Protein AF-U9UYG0-F1 (afdb_monomer_lite)

Foldseek 3Di:
DQVVVVVVVVCVVPNWKDFPDFDWDWDKDFDQDDPDDDPDDDDDDQDPPRPVVVVVCVVSVPQWIATPVGDTDGPVRVNVVVVCRVPDPDDTDGHDGPPMDTPLVVDDPVVNVVVCLVVVLPDQQFKFFQAWEKAAPQPDDLVDQKDKDWDFDPPFWPFQQKDKFKFKWADDPNATDGDPCVFKDWDWDPGDRGGTMIMIGGPDNPPDDSRRMMITMIIMHRCVNGSGHDPARSVKTKGKDKDKDKDAPVDFKDKDFAPAFDDFFKWKDKDKDWPDDDPWDWAFQADERGMTMIGTHDPDPPDNDITIMIIIMMIIDDPDQWDAHPYYPDPSVGGIHGSVNGGDGHHPVRYDPPPPDPPPPPDDDPPDPDDDD

Organism: Rhizophagus irregularis (strain DAOM 181602 / DAOM 197198 / MUCL 43194) (NCBI:txid747089)

Radius of gyration: 32.53 Å; chains: 1; bounding box: 71×50×97 Å

Structure (mmCIF, N/CA/C/O backbone):
data_AF-U9UYG0-F1
#
_entry.id   AF-U9UYG0-F1
#
loop_
_atom_site.group_PDB
_atom_site.id
_atom_site.type_symbol
_atom_site.label_atom_id
_atom_site.label_alt_id
_atom_site.label_comp_id
_atom_site.label_asym_id
_atom_site.label_entity_id
_atom_site.label_seq_id
_atom_site.pdbx_PDB_ins_code
_atom_site.Cartn_x
_atom_site.Cartn_y
_atom_site.Cartn_z
_atom_site.occupancy
_atom_site.B_iso_or_equiv
_atom_site.auth_seq_id
_atom_site.auth_comp_id
_atom_site.auth_asym_id
_atom_site.auth_atom_id
_atom_site.pdbx_PDB_model_num
ATOM 1 N N . MET A 1 1 ? 10.017 -4.784 0.632 1.00 71.75 1 MET A N 1
ATOM 2 C CA . MET A 1 1 ? 10.836 -4.873 -0.608 1.00 71.75 1 MET A CA 1
ATOM 3 C C . MET A 1 1 ? 10.811 -3.521 -1.315 1.00 71.75 1 MET A C 1
ATOM 5 O O . MET A 1 1 ? 9.804 -2.843 -1.155 1.00 71.75 1 MET A O 1
ATOM 9 N N . LYS A 1 2 ? 11.821 -3.178 -2.141 1.00 80.75 2 LYS A N 1
ATOM 10 C CA . LYS A 1 2 ? 11.854 -1.942 -2.964 1.00 80.75 2 LYS A CA 1
ATOM 11 C C . LYS A 1 2 ? 11.708 -2.202 -4.491 1.00 80.75 2 LYS A C 1
ATOM 13 O O . LYS A 1 2 ? 12.635 -1.903 -5.241 1.00 80.75 2 LYS A O 1
ATOM 18 N N . PRO A 1 3 ? 10.582 -2.769 -4.988 1.00 83.88 3 PRO A N 1
ATOM 19 C CA . PRO A 1 3 ? 10.431 -3.202 -6.385 1.00 83.88 3 PRO A CA 1
ATOM 20 C C . PRO A 1 3 ? 10.691 -2.138 -7.445 1.00 83.88 3 PRO A C 1
ATOM 22 O O . PRO A 1 3 ? 11.187 -2.473 -8.512 1.00 83.88 3 PRO A O 1
ATOM 25 N N . PHE A 1 4 ? 10.343 -0.878 -7.178 1.00 84.50 4 PHE A N 1
ATOM 26 C CA . PHE A 1 4 ? 10.539 0.200 -8.146 1.00 84.50 4 PHE A CA 1
ATOM 27 C C . PHE A 1 4 ? 12.028 0.407 -8.461 1.00 84.50 4 PHE A C 1
ATOM 29 O O . PHE A 1 4 ? 12.416 0.438 -9.627 1.00 84.50 4 PHE A O 1
ATOM 36 N N . ASN A 1 5 ? 12.872 0.449 -7.426 1.00 85.38 5 ASN A N 1
ATOM 37 C CA . ASN A 1 5 ? 14.319 0.605 -7.580 1.00 85.38 5 ASN A CA 1
ATOM 38 C C . ASN A 1 5 ? 14.937 -0.606 -8.288 1.00 85.38 5 ASN A C 1
ATOM 40 O O . ASN A 1 5 ? 15.761 -0.443 -9.183 1.00 85.38 5 ASN A O 1
ATOM 44 N N . GLU A 1 6 ? 14.492 -1.816 -7.943 1.00 89.06 6 GLU A N 1
ATOM 45 C CA . GLU A 1 6 ? 14.931 -3.041 -8.622 1.00 89.06 6 GLU A CA 1
ATOM 46 C C . GLU A 1 6 ? 14.538 -3.045 -10.106 1.00 89.06 6 GLU A C 1
ATOM 48 O O . GLU A 1 6 ? 15.348 -3.376 -10.969 1.00 89.06 6 GLU A O 1
ATOM 53 N N . LEU A 1 7 ? 13.317 -2.612 -10.432 1.00 89.06 7 LEU A N 1
ATOM 54 C CA . LEU A 1 7 ? 12.858 -2.506 -11.815 1.00 89.06 7 LEU A CA 1
ATOM 55 C C . LEU A 1 7 ? 13.668 -1.463 -12.601 1.00 89.06 7 LEU A C 1
ATOM 57 O O . LEU A 1 7 ? 14.038 -1.705 -13.750 1.00 89.06 7 LEU A O 1
ATOM 61 N N . GLN A 1 8 ? 14.001 -0.332 -11.974 1.00 88.38 8 GLN A N 1
ATOM 62 C CA . GLN A 1 8 ? 14.875 0.673 -12.575 1.00 88.38 8 GLN A CA 1
ATOM 63 C C . GLN A 1 8 ? 16.281 0.117 -12.834 1.00 88.38 8 GLN A C 1
ATOM 65 O O . GLN A 1 8 ? 16.852 0.389 -13.890 1.00 88.38 8 GLN A O 1
ATOM 70 N N . ASN A 1 9 ? 16.827 -0.688 -11.918 1.00 92.31 9 ASN A N 1
ATOM 71 C CA . ASN A 1 9 ? 18.121 -1.344 -12.109 1.00 92.31 9 ASN A CA 1
ATOM 72 C C . ASN A 1 9 ? 18.097 -2.277 -13.325 1.00 92.31 9 ASN A C 1
ATOM 74 O O . ASN A 1 9 ? 19.002 -2.206 -14.153 1.00 92.31 9 ASN A O 1
ATOM 78 N N . VAL A 1 10 ? 17.028 -3.063 -13.494 1.00 91.19 10 VAL A N 1
ATOM 79 C CA . VAL A 1 10 ? 16.834 -3.908 -14.684 1.00 91.19 10 VAL A CA 1
ATOM 80 C C . VAL A 1 10 ? 16.810 -3.056 -15.958 1.00 91.19 10 VAL A C 1
ATOM 82 O O . VAL A 1 10 ? 17.519 -3.355 -16.916 1.00 91.19 10 VAL A O 1
ATOM 85 N N . PHE A 1 11 ? 16.058 -1.953 -15.985 1.00 89.19 11 PHE A N 1
ATOM 86 C CA . PHE A 1 11 ? 16.039 -1.077 -17.162 1.00 89.19 11 PHE A CA 1
ATOM 87 C C . PHE A 1 11 ? 17.385 -0.400 -17.443 1.00 89.19 11 PHE A C 1
ATOM 89 O O . PHE A 1 11 ? 17.716 -0.181 -18.608 1.00 89.19 11 PHE A O 1
ATOM 96 N N . ASN A 1 12 ? 18.164 -0.081 -16.411 1.00 91.81 12 ASN A N 1
ATOM 97 C CA . ASN A 1 12 ? 19.495 0.506 -16.562 1.00 91.81 12 ASN A CA 1
ATOM 98 C C . ASN A 1 12 ? 20.525 -0.511 -17.075 1.00 91.81 12 ASN A C 1
ATOM 100 O O . ASN A 1 12 ? 21.411 -0.141 -17.841 1.00 91.81 12 ASN A O 1
ATOM 104 N N . GLU A 1 13 ? 20.418 -1.773 -16.656 1.00 94.56 13 GLU A N 1
ATOM 105 C CA . GLU A 1 13 ? 21.330 -2.847 -17.057 1.00 94.56 13 GLU A CA 1
ATOM 106 C C . GLU A 1 13 ? 21.059 -3.321 -18.489 1.00 94.56 13 GLU A C 1
ATOM 108 O O . GLU A 1 13 ? 21.985 -3.442 -19.290 1.00 94.56 13 GLU A O 1
ATOM 113 N N . TYR A 1 14 ? 19.790 -3.563 -18.824 1.00 91.31 14 TYR A N 1
ATOM 114 C CA . TYR A 1 14 ? 19.409 -4.173 -20.101 1.00 91.31 14 TYR A CA 1
ATOM 115 C C . TYR A 1 14 ? 19.001 -3.149 -21.167 1.00 91.31 14 TYR A C 1
ATOM 117 O O . TYR A 1 14 ? 19.041 -3.455 -22.357 1.00 91.31 14 TYR A O 1
ATOM 125 N N . GLY A 1 15 ? 18.642 -1.930 -20.765 1.00 89.38 15 GLY A N 1
ATOM 126 C CA . GLY A 1 15 ? 18.057 -0.921 -21.642 1.00 89.38 15 GLY A CA 1
ATOM 127 C C . GLY A 1 15 ? 16.529 -1.004 -21.701 1.00 89.38 15 GLY A C 1
ATOM 128 O O . GLY A 1 15 ? 15.904 -2.007 -21.358 1.00 89.38 15 GLY A O 1
ATOM 129 N N . GLN A 1 16 ? 15.906 0.092 -22.133 1.00 89.50 16 GLN A N 1
ATOM 130 C CA . GLN A 1 16 ? 14.443 0.218 -22.183 1.00 89.50 16 GLN A CA 1
ATOM 131 C C . GLN A 1 16 ? 13.845 -0.205 -23.527 1.00 89.50 16 GLN A C 1
ATOM 133 O O . GLN A 1 16 ? 12.677 -0.588 -23.581 1.00 89.50 16 GLN A O 1
ATOM 138 N N . LEU A 1 17 ? 14.626 -0.115 -24.605 1.00 92.44 17 LEU A N 1
ATOM 139 C CA . LEU A 1 17 ? 14.171 -0.274 -25.982 1.00 92.44 17 LEU A CA 1
ATOM 140 C C . LEU A 1 17 ? 15.084 -1.238 -26.733 1.00 92.44 17 LEU A C 1
ATOM 142 O O . LEU A 1 17 ? 16.307 -1.137 -26.644 1.00 92.44 17 LEU A O 1
ATOM 146 N N . PHE A 1 18 ? 14.477 -2.123 -27.516 1.00 92.38 18 PHE A N 1
ATOM 147 C CA . PHE A 1 18 ? 15.161 -3.159 -28.274 1.00 92.38 18 PHE A CA 1
ATOM 148 C C . PHE A 1 18 ? 14.732 -3.115 -29.738 1.00 92.38 18 PHE A C 1
ATOM 150 O O . PHE A 1 18 ? 13.535 -3.161 -30.028 1.00 92.38 18 PHE A O 1
ATOM 157 N N . PRO A 1 19 ? 15.681 -3.050 -30.682 1.00 93.94 19 PRO A N 1
ATOM 158 C CA . PRO A 1 19 ? 15.369 -3.200 -32.093 1.00 93.94 19 PRO A CA 1
ATOM 159 C C . PRO A 1 19 ? 15.087 -4.671 -32.413 1.00 93.94 19 PRO A C 1
ATOM 161 O O . PRO A 1 19 ? 15.936 -5.530 -32.175 1.00 93.94 19 PRO A O 1
ATOM 164 N N . LEU A 1 20 ? 13.930 -4.973 -33.007 1.00 93.00 20 LEU A N 1
ATOM 165 C CA . LEU A 1 20 ? 13.682 -6.306 -33.571 1.00 93.00 20 LEU A CA 1
ATOM 166 C C . LEU A 1 20 ? 14.381 -6.498 -34.916 1.00 93.00 20 LEU A C 1
ATOM 168 O O . LEU A 1 20 ? 14.669 -7.628 -35.320 1.00 93.00 20 LEU A O 1
ATOM 172 N N . LYS A 1 21 ? 14.662 -5.395 -35.618 1.00 94.00 21 LYS A N 1
ATOM 173 C CA . LYS A 1 21 ? 15.351 -5.399 -36.903 1.00 94.00 21 LYS A CA 1
ATOM 174 C C . LYS A 1 21 ? 16.484 -4.389 -36.901 1.00 94.00 21 LYS A C 1
ATOM 176 O O . LYS A 1 21 ? 16.331 -3.234 -36.517 1.00 94.00 21 LYS A O 1
ATOM 181 N N . ILE A 1 22 ? 17.628 -4.836 -37.402 1.00 93.06 22 ILE A N 1
ATOM 182 C CA . ILE A 1 22 ? 18.783 -3.984 -37.661 1.00 93.06 22 ILE A CA 1
ATOM 183 C C . ILE A 1 22 ? 19.096 -4.024 -39.151 1.00 93.06 22 ILE A C 1
ATOM 185 O O . ILE A 1 22 ? 19.039 -5.083 -39.781 1.00 93.06 22 ILE A O 1
ATOM 189 N N . LYS A 1 23 ? 19.423 -2.868 -39.729 1.00 89.69 23 LYS A N 1
ATOM 190 C CA . LYS A 1 23 ? 19.991 -2.800 -41.078 1.00 89.69 23 LYS A CA 1
ATOM 191 C C . LYS A 1 23 ? 21.483 -2.570 -40.944 1.00 89.69 23 LYS A C 1
ATOM 193 O O . LYS A 1 23 ? 21.916 -1.647 -40.254 1.00 89.69 23 LYS A O 1
ATOM 198 N N . LEU A 1 24 ? 22.241 -3.436 -41.603 1.00 88.19 24 LEU A N 1
ATOM 199 C CA . LEU A 1 24 ? 23.691 -3.385 -41.636 1.00 88.19 24 LEU A CA 1
ATOM 200 C C . LEU A 1 24 ? 24.164 -2.699 -42.915 1.00 88.19 24 LEU A C 1
ATOM 202 O O . LEU A 1 24 ? 23.603 -2.910 -43.992 1.00 88.19 24 LEU A O 1
ATOM 206 N N . GLY A 1 25 ? 25.190 -1.870 -42.794 1.00 84.81 25 GLY A N 1
ATOM 207 C CA . GLY A 1 25 ? 25.763 -1.142 -43.914 1.00 84.81 25 GLY A CA 1
ATOM 208 C C . GLY A 1 25 ? 26.869 -0.200 -43.468 1.00 84.81 25 GLY A C 1
ATOM 209 O O . GLY A 1 25 ? 27.440 -0.352 -42.394 1.00 84.81 25 GLY A O 1
ATOM 210 N N . LYS A 1 26 ? 27.148 0.801 -44.299 1.00 82.38 26 LYS A N 1
ATOM 211 C CA . LYS A 1 26 ? 28.006 1.931 -43.941 1.00 82.38 26 LYS A CA 1
ATOM 212 C C . LYS A 1 26 ? 27.159 3.195 -43.907 1.00 82.38 26 LYS A C 1
ATOM 214 O O . LYS A 1 26 ? 26.454 3.493 -44.874 1.00 82.38 26 LYS A O 1
ATOM 219 N N . SER A 1 27 ? 27.201 3.907 -42.785 1.00 83.00 27 SER A N 1
ATOM 220 C CA . SER A 1 27 ? 26.468 5.156 -42.587 1.00 83.00 27 SER A CA 1
ATOM 221 C C . SER A 1 27 ? 27.432 6.331 -42.605 1.00 83.00 27 SER A C 1
ATOM 223 O O . SER A 1 27 ? 28.414 6.361 -41.869 1.00 83.00 27 SER A O 1
ATOM 225 N N . PHE A 1 28 ? 27.077 7.350 -43.377 1.00 84.12 28 PHE A N 1
ATOM 226 C CA . PHE A 1 28 ? 27.774 8.627 -43.407 1.00 84.12 28 PHE A CA 1
ATOM 227 C C . PHE A 1 28 ? 26.762 9.719 -43.082 1.00 84.12 28 PHE A C 1
ATOM 229 O O . PHE A 1 28 ? 25.735 9.840 -43.752 1.00 84.12 28 PHE A O 1
ATOM 236 N N . LYS A 1 29 ? 27.025 10.492 -42.031 1.00 85.00 29 LYS A N 1
ATOM 237 C CA . LYS A 1 29 ? 26.131 11.543 -41.537 1.00 85.00 29 LYS A CA 1
ATOM 238 C C . LYS A 1 29 ? 26.767 12.904 -41.768 1.00 85.00 29 LYS A C 1
ATOM 240 O O . LYS A 1 29 ? 27.974 13.050 -41.643 1.00 85.00 29 LYS A O 1
ATOM 245 N N . SER A 1 30 ? 25.971 13.915 -42.074 1.00 80.81 30 SER A N 1
ATOM 246 C CA . SER A 1 30 ? 26.432 15.303 -42.057 1.00 80.81 30 SER A CA 1
ATOM 247 C C . SER A 1 30 ? 25.429 16.146 -41.290 1.00 80.81 30 SER A C 1
ATOM 249 O O . SER A 1 30 ? 24.223 15.909 -41.380 1.00 80.81 30 SER A O 1
ATOM 251 N N . GLN A 1 31 ? 25.925 17.092 -40.498 1.00 74.75 31 GLN A N 1
ATOM 252 C CA . GLN A 1 31 ? 25.077 18.030 -39.776 1.00 74.75 31 GLN A CA 1
ATOM 253 C C . GLN A 1 31 ? 24.832 19.246 -40.661 1.00 74.75 31 GLN A C 1
ATOM 255 O O . GLN A 1 31 ? 25.752 20.000 -40.970 1.00 74.75 31 GLN A O 1
ATOM 260 N N . ILE A 1 32 ? 23.577 19.443 -41.052 1.00 71.81 32 ILE A N 1
ATOM 261 C CA . ILE A 1 32 ? 23.147 20.623 -41.796 1.00 71.81 32 ILE A CA 1
ATOM 262 C C . ILE A 1 32 ? 22.436 21.541 -40.804 1.00 71.81 32 ILE A C 1
ATOM 264 O O . ILE A 1 32 ? 21.386 21.191 -40.268 1.00 71.81 32 ILE A O 1
ATOM 268 N N . ALA A 1 33 ? 23.004 22.719 -40.552 1.00 63.69 33 ALA A N 1
ATOM 269 C CA . ALA A 1 33 ? 22.319 23.766 -39.808 1.00 63.69 33 ALA A CA 1
ATOM 270 C C . ALA A 1 33 ? 21.411 24.530 -40.779 1.00 63.69 33 ALA A C 1
ATOM 272 O O . ALA A 1 33 ? 21.886 25.324 -41.589 1.00 63.69 33 ALA A O 1
ATOM 273 N N . THR A 1 34 ? 20.108 24.268 -40.716 1.00 61.59 34 THR A N 1
ATOM 274 C CA . THR A 1 34 ? 19.097 24.991 -41.494 1.00 61.59 34 THR A CA 1
ATOM 275 C C . THR A 1 34 ? 18.238 25.852 -40.573 1.00 61.59 34 THR A C 1
ATOM 277 O O . THR A 1 34 ? 17.831 25.413 -39.501 1.00 61.59 34 THR A O 1
ATOM 280 N N . THR A 1 35 ? 17.965 27.088 -40.992 1.00 57.59 35 THR A N 1
ATOM 281 C CA . THR A 1 35 ? 17.016 28.004 -40.337 1.00 57.59 35 THR A CA 1
ATOM 282 C C . THR A 1 35 ? 15.604 27.903 -40.918 1.00 57.59 35 THR A C 1
ATOM 284 O O . THR A 1 35 ? 14.682 28.527 -40.397 1.00 57.59 35 THR A O 1
ATOM 287 N N . THR A 1 36 ? 15.417 27.125 -41.986 1.00 58.81 36 THR A N 1
ATOM 288 C CA . THR A 1 36 ? 14.125 26.889 -42.632 1.00 58.81 36 THR A CA 1
ATOM 289 C C . THR A 1 36 ? 13.638 25.479 -42.319 1.00 58.81 36 THR A C 1
ATOM 291 O O . THR A 1 36 ? 14.355 24.507 -42.570 1.00 58.81 36 THR A O 1
ATOM 294 N N . LEU A 1 37 ? 12.423 25.378 -41.767 1.00 51.50 37 LEU A N 1
ATOM 295 C CA . LEU A 1 37 ? 11.677 24.124 -41.660 1.00 51.50 37 LEU A CA 1
ATOM 296 C C . LEU A 1 37 ? 11.460 23.598 -43.085 1.00 51.50 37 LEU A C 1
ATOM 298 O O . LEU A 1 37 ? 10.807 24.253 -43.893 1.00 51.50 37 LEU A O 1
ATOM 302 N N . PHE A 1 38 ? 12.085 22.472 -43.420 1.00 57.50 38 PHE A N 1
ATOM 303 C CA . PHE A 1 38 ? 11.776 21.757 -44.653 1.00 57.50 38 PHE A CA 1
ATOM 304 C C . PHE A 1 38 ? 10.537 20.909 -44.386 1.00 57.50 38 PHE A C 1
ATOM 306 O O . PHE A 1 38 ? 10.578 20.055 -43.502 1.00 57.50 38 PHE A O 1
ATOM 313 N N . ASP A 1 39 ? 9.461 21.154 -45.131 1.00 48.09 39 ASP A N 1
ATOM 314 C CA . ASP A 1 39 ? 8.185 20.464 -44.914 1.00 48.09 39 ASP A CA 1
ATOM 315 C C . ASP A 1 39 ? 8.198 18.992 -45.359 1.00 48.09 39 ASP A C 1
ATOM 317 O O . ASP A 1 39 ? 7.340 18.249 -44.914 1.00 48.09 39 ASP A O 1
ATOM 321 N N . ASP A 1 40 ? 9.190 18.523 -46.130 1.00 52.28 40 ASP A N 1
ATOM 322 C CA . ASP A 1 40 ? 9.336 17.099 -46.462 1.00 52.28 40 ASP A CA 1
ATOM 323 C C . ASP A 1 40 ? 10.799 16.734 -46.780 1.00 52.28 40 ASP A C 1
ATOM 325 O O . ASP A 1 40 ? 11.391 17.218 -47.749 1.00 52.28 40 ASP A O 1
ATOM 329 N N . PHE A 1 41 ? 11.400 15.838 -45.990 1.00 58.19 41 PHE A N 1
ATOM 330 C CA . PHE A 1 41 ? 12.647 15.167 -46.372 1.00 58.19 41 PHE A CA 1
ATOM 331 C C . PHE A 1 41 ? 12.316 13.924 -47.204 1.00 58.19 41 PHE A C 1
ATOM 333 O O . PHE A 1 41 ? 12.024 12.857 -46.665 1.00 58.19 41 PHE A O 1
ATOM 340 N N . GLU A 1 42 ? 12.399 14.025 -48.531 1.00 59.34 42 GLU A N 1
ATOM 341 C CA . GLU A 1 42 ? 12.316 12.838 -49.384 1.00 59.34 42 GLU A CA 1
ATOM 342 C C . GLU A 1 42 ? 13.595 11.989 -49.281 1.00 59.34 42 GLU A C 1
ATOM 344 O O . GLU A 1 42 ? 14.722 12.474 -49.421 1.00 59.34 42 GLU A O 1
ATOM 349 N N . LYS A 1 43 ? 13.433 10.673 -49.092 1.00 63.78 43 LYS A N 1
ATOM 350 C CA . LYS A 1 43 ? 14.542 9.710 -49.146 1.00 63.78 43 LYS A CA 1
ATOM 351 C C . LYS A 1 43 ? 15.057 9.592 -50.585 1.00 63.78 43 LYS A C 1
ATOM 353 O O . LYS A 1 43 ? 14.526 8.824 -51.389 1.00 63.78 43 LYS A O 1
ATOM 358 N N . ILE A 1 44 ? 16.130 10.312 -50.906 1.00 65.38 44 ILE A N 1
ATOM 359 C CA . ILE A 1 44 ? 16.750 10.278 -52.236 1.00 65.38 44 ILE A CA 1
ATOM 360 C C . ILE A 1 44 ? 17.535 8.971 -52.415 1.00 65.38 44 ILE A C 1
ATOM 362 O O . ILE A 1 44 ? 18.552 8.730 -51.765 1.00 65.38 44 ILE A O 1
ATOM 366 N N . LYS A 1 45 ? 17.094 8.117 -53.345 1.00 65.25 45 LYS A N 1
ATOM 367 C CA . LYS A 1 45 ? 17.848 6.923 -53.756 1.00 65.25 45 LYS A CA 1
ATOM 368 C C . LYS A 1 45 ? 18.914 7.306 -54.783 1.00 65.25 45 LYS A C 1
ATOM 370 O O . LYS A 1 45 ? 18.612 7.466 -55.964 1.00 65.25 45 LYS A O 1
ATOM 375 N N . LEU A 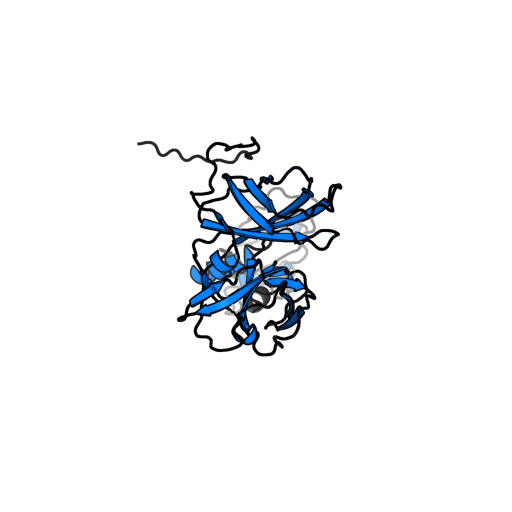1 46 ? 20.168 7.408 -54.350 1.00 65.06 46 LEU A N 1
ATOM 376 C CA . LEU A 1 46 ? 21.304 7.596 -55.256 1.00 65.06 46 LEU A CA 1
ATOM 377 C C . LEU A 1 46 ? 21.598 6.274 -55.986 1.00 65.06 46 LEU A C 1
ATOM 379 O O . LEU A 1 46 ? 21.854 5.251 -55.355 1.00 65.06 46 LEU A O 1
ATOM 383 N N . LYS A 1 47 ? 21.557 6.279 -57.323 1.00 60.72 47 LYS A N 1
ATOM 384 C CA . LYS A 1 47 ? 22.048 5.163 -58.149 1.00 60.72 47 LYS A CA 1
ATOM 385 C C . LYS A 1 47 ? 23.474 5.466 -58.600 1.00 60.72 47 LYS A C 1
ATOM 387 O O . LYS A 1 47 ? 23.767 6.592 -58.988 1.00 60.72 47 LYS A O 1
ATOM 392 N N . LEU A 1 48 ? 24.350 4.461 -58.585 1.00 57.78 48 LEU A N 1
ATOM 393 C CA . LEU A 1 48 ? 25.671 4.575 -59.205 1.00 57.78 48 LEU A CA 1
ATOM 394 C C . LEU A 1 48 ? 25.514 4.783 -60.727 1.00 57.78 48 LEU A C 1
ATOM 396 O O . LEU A 1 48 ? 24.710 4.077 -61.342 1.00 57.78 48 LEU A O 1
ATOM 400 N N . PRO A 1 49 ? 26.277 5.703 -61.350 1.00 59.41 49 PRO A N 1
ATOM 401 C CA . PRO A 1 49 ? 27.324 6.553 -60.767 1.00 59.41 49 PRO A CA 1
ATOM 402 C C . PRO A 1 49 ? 26.782 7.782 -60.008 1.00 59.41 49 PRO A C 1
ATOM 404 O O . PRO A 1 49 ? 25.863 8.456 -60.463 1.00 59.41 49 PRO A O 1
ATOM 407 N N . ILE A 1 50 ? 27.429 8.119 -58.885 1.00 62.97 50 ILE A N 1
ATOM 408 C CA . ILE A 1 50 ? 26.994 9.104 -57.871 1.00 62.97 50 ILE A CA 1
ATOM 409 C C . ILE A 1 50 ? 27.224 10.576 -58.312 1.00 62.97 50 ILE A C 1
ATOM 411 O O . ILE A 1 50 ? 27.598 11.432 -57.523 1.00 62.97 50 ILE A O 1
ATOM 415 N N . LYS A 1 51 ? 26.979 10.922 -59.585 1.00 64.56 51 LYS A N 1
ATOM 416 C CA . LYS A 1 51 ? 27.056 12.327 -60.058 1.00 64.56 51 LYS A CA 1
ATOM 417 C C . LYS A 1 51 ? 26.058 13.249 -59.352 1.00 64.56 51 LYS A C 1
ATOM 419 O O . LYS A 1 51 ? 26.224 14.460 -59.333 1.00 64.56 51 LYS A O 1
ATOM 424 N N . SER A 1 52 ? 25.000 12.670 -58.797 1.00 65.25 52 SER A N 1
ATOM 425 C CA . SER A 1 52 ? 23.985 13.387 -58.042 1.00 65.25 52 SER A CA 1
ATOM 426 C C . SER A 1 52 ? 24.485 13.885 -56.683 1.00 65.25 52 SER A C 1
ATOM 428 O O . SER A 1 52 ? 23.950 14.879 -56.207 1.00 65.25 52 SER A O 1
ATOM 430 N N . LEU A 1 53 ? 25.498 13.261 -56.066 1.00 71.19 53 LEU A N 1
ATOM 431 C CA . LEU A 1 53 ? 25.967 13.684 -54.741 1.00 71.19 53 LEU A CA 1
ATOM 432 C C . LEU A 1 53 ? 26.619 15.065 -54.774 1.00 71.19 53 LEU A C 1
ATOM 434 O O . LEU A 1 53 ? 26.226 15.887 -53.963 1.00 71.19 53 LEU A O 1
ATOM 438 N N . GLU A 1 54 ? 27.481 15.362 -55.751 1.00 74.38 54 GLU A N 1
ATOM 439 C CA . GLU A 1 54 ? 28.113 16.690 -55.896 1.00 74.38 54 GLU A CA 1
ATOM 440 C C . GLU A 1 54 ? 27.070 17.818 -55.953 1.00 74.38 54 GLU A C 1
ATOM 442 O O . GLU A 1 54 ? 27.223 18.879 -55.343 1.00 74.38 54 GLU A O 1
ATOM 447 N N . TYR A 1 55 ? 25.961 17.571 -56.657 1.00 75.12 55 TYR A N 1
ATOM 448 C CA . TYR A 1 55 ? 24.849 18.512 -56.752 1.00 75.12 55 TYR A CA 1
ATOM 449 C C . TYR A 1 55 ? 24.156 18.728 -55.398 1.00 75.12 55 TYR A C 1
ATOM 451 O O . TYR A 1 55 ? 23.929 19.872 -54.999 1.00 75.12 55 TYR A O 1
ATOM 459 N N . TYR A 1 56 ? 23.850 17.650 -54.667 1.00 73.69 56 TYR A N 1
ATOM 460 C CA . TYR A 1 56 ? 23.212 17.745 -53.351 1.00 73.69 56 TYR A CA 1
ATOM 461 C C . TYR A 1 56 ? 24.151 18.311 -52.285 1.00 73.69 56 TYR A C 1
ATOM 463 O O . TYR A 1 56 ? 23.717 19.161 -51.513 1.00 73.69 56 TYR A O 1
ATOM 471 N N . SER A 1 57 ? 25.426 17.919 -52.280 1.00 75.88 57 SER A N 1
ATOM 472 C CA . SER A 1 57 ? 26.451 18.447 -51.377 1.00 75.88 57 SER A CA 1
ATOM 473 C C . SER A 1 57 ? 26.564 19.963 -51.521 1.00 75.88 57 SER A C 1
ATOM 475 O O . SER A 1 57 ? 26.531 20.684 -50.528 1.00 75.88 57 SER A O 1
ATOM 477 N N . LYS A 1 58 ? 26.589 20.472 -52.761 1.00 78.81 58 LYS A N 1
ATOM 478 C CA . LYS A 1 58 ? 26.634 21.914 -53.028 1.00 78.81 58 LYS A CA 1
ATOM 479 C C . LYS A 1 58 ? 25.347 22.637 -52.623 1.00 78.81 58 LYS A C 1
ATOM 481 O O . LYS A 1 58 ? 25.423 23.710 -52.031 1.00 78.81 58 LYS A O 1
ATOM 486 N N . ASN A 1 59 ? 24.178 22.071 -52.932 1.00 75.56 59 ASN A N 1
ATOM 487 C CA . ASN A 1 59 ? 22.888 22.695 -52.617 1.00 75.56 59 ASN A CA 1
ATOM 488 C C . ASN A 1 59 ? 22.588 22.726 -51.114 1.00 75.56 59 ASN A C 1
ATOM 490 O O . ASN A 1 59 ? 22.022 23.698 -50.625 1.00 75.56 59 ASN A O 1
ATOM 494 N N . LEU A 1 60 ? 22.963 21.670 -50.393 1.00 74.12 60 LEU A N 1
ATOM 495 C CA . LEU A 1 60 ? 22.773 21.544 -48.947 1.00 74.12 60 LEU A CA 1
ATOM 496 C C . LEU A 1 60 ? 23.960 22.102 -48.147 1.00 74.12 60 LEU A C 1
ATOM 498 O O . LEU A 1 60 ? 23.959 22.022 -46.921 1.00 74.12 60 LEU A O 1
ATOM 502 N N . ASN A 1 61 ? 24.959 22.671 -48.834 1.00 78.25 61 ASN A N 1
ATOM 503 C CA . ASN A 1 61 ? 26.189 23.209 -48.255 1.00 78.25 61 ASN A CA 1
ATOM 504 C C . ASN A 1 61 ? 26.911 22.207 -47.326 1.00 78.25 61 ASN A C 1
ATOM 506 O O . ASN A 1 61 ? 27.400 22.562 -46.253 1.00 78.25 61 ASN A O 1
ATOM 510 N N . ILE A 1 62 ? 26.957 20.938 -47.739 1.00 80.19 62 ILE A N 1
ATOM 511 C CA . ILE A 1 62 ? 27.643 19.860 -47.027 1.00 80.19 62 ILE A CA 1
ATOM 512 C C . ILE A 1 62 ? 29.132 19.932 -47.363 1.00 80.19 62 ILE A C 1
ATOM 514 O O . ILE A 1 62 ? 29.529 19.729 -48.508 1.00 80.19 62 ILE A O 1
ATOM 518 N N . SER A 1 63 ? 29.959 20.208 -46.358 1.00 82.06 63 SER A N 1
ATOM 519 C CA . SER A 1 63 ? 31.418 20.308 -46.504 1.00 82.06 63 SER A CA 1
ATOM 520 C C . SER A 1 63 ? 32.172 19.067 -46.020 1.00 82.06 63 SER A C 1
ATOM 522 O O . SER A 1 63 ? 33.336 18.881 -46.373 1.00 82.06 63 SER A O 1
ATOM 524 N N . TYR A 1 64 ? 31.522 18.215 -45.227 1.00 85.88 64 TYR A N 1
ATOM 525 C CA . TYR A 1 64 ? 32.096 16.981 -44.704 1.00 85.88 64 TYR A CA 1
ATOM 526 C C . TYR A 1 64 ? 31.012 15.961 -44.356 1.00 85.88 64 TYR A C 1
ATOM 528 O O . TYR A 1 64 ? 29.847 16.304 -44.130 1.00 85.88 64 TYR A O 1
ATOM 536 N N . PHE A 1 65 ? 31.434 14.707 -44.253 1.00 86.75 65 PHE A N 1
ATOM 537 C CA . PHE A 1 65 ? 30.657 13.613 -43.694 1.00 86.75 65 PHE A CA 1
ATOM 538 C C . PHE A 1 65 ? 31.384 13.031 -42.485 1.00 86.75 65 PHE A C 1
ATOM 540 O O . PHE A 1 65 ? 32.604 13.124 -42.367 1.00 86.75 65 PHE A O 1
ATOM 547 N N . VAL A 1 66 ? 30.615 12.434 -41.589 1.00 88.25 66 VAL A N 1
ATOM 548 C CA . VAL A 1 66 ? 31.061 11.789 -40.361 1.00 88.25 66 VAL A CA 1
ATOM 549 C C . VAL A 1 66 ? 30.653 10.328 -40.439 1.00 88.25 66 VAL A C 1
ATOM 551 O O . VAL A 1 66 ? 29.486 10.011 -40.695 1.00 88.25 66 VAL A O 1
ATOM 554 N N . THR A 1 67 ? 31.618 9.442 -40.264 1.00 85.56 67 THR A N 1
ATOM 555 C CA . THR A 1 67 ? 31.408 7.996 -40.142 1.00 85.56 67 THR A CA 1
ATOM 556 C C . THR A 1 67 ? 30.860 7.639 -38.756 1.00 85.56 67 THR A C 1
ATOM 558 O O . THR A 1 67 ? 30.768 8.486 -37.866 1.00 85.56 67 THR A O 1
ATOM 561 N N . GLN A 1 68 ? 30.463 6.385 -38.538 1.00 81.38 68 GLN A N 1
ATOM 562 C CA . GLN A 1 68 ? 29.874 5.963 -37.261 1.00 81.38 68 GLN A CA 1
ATOM 563 C C . GLN A 1 68 ? 30.864 5.994 -36.085 1.00 81.38 68 GLN A C 1
ATOM 565 O O . GLN A 1 68 ? 30.457 6.256 -34.956 1.00 81.38 68 GLN A O 1
ATOM 570 N N . ASP A 1 69 ? 32.153 5.798 -36.356 1.00 83.00 69 ASP A N 1
ATOM 571 C CA . ASP A 1 69 ? 33.271 5.931 -35.413 1.00 83.00 69 ASP A CA 1
ATOM 572 C C . ASP A 1 69 ? 33.728 7.391 -35.204 1.00 83.00 69 ASP A C 1
ATOM 574 O O . ASP A 1 69 ? 34.649 7.652 -34.432 1.00 83.00 69 ASP A O 1
ATOM 578 N N . GLY A 1 70 ? 33.068 8.361 -35.849 1.00 84.31 70 GLY A N 1
ATOM 579 C CA . GLY A 1 70 ? 33.311 9.791 -35.647 1.00 84.31 70 GLY A CA 1
ATOM 580 C C . GLY A 1 70 ? 34.416 10.393 -36.518 1.00 84.31 70 GLY A C 1
ATOM 581 O O . GLY A 1 70 ? 34.744 11.569 -36.349 1.00 84.31 70 GLY A O 1
ATOM 582 N N . ASN A 1 71 ? 34.977 9.636 -37.465 1.00 85.88 71 ASN A N 1
ATOM 583 C CA . ASN A 1 71 ? 35.971 10.157 -38.397 1.00 85.88 71 ASN A CA 1
ATOM 584 C C . ASN A 1 71 ? 35.339 11.108 -39.422 1.00 85.88 71 ASN A C 1
ATOM 586 O O . ASN A 1 71 ? 34.259 10.870 -39.963 1.00 85.88 71 ASN A O 1
ATOM 590 N N . ILE A 1 72 ? 36.047 12.202 -39.706 1.00 87.69 72 ILE A N 1
ATOM 591 C CA . ILE A 1 72 ? 35.617 13.215 -40.671 1.00 87.69 72 ILE A CA 1
ATOM 592 C C . ILE A 1 72 ? 36.207 12.878 -42.038 1.00 87.69 72 ILE A C 1
ATOM 594 O O . ILE A 1 72 ? 37.424 12.759 -42.184 1.00 87.69 72 ILE A O 1
ATOM 598 N N . ILE A 1 73 ? 35.348 12.783 -43.051 1.00 86.31 73 ILE A N 1
ATOM 599 C CA . ILE A 1 73 ? 35.737 12.543 -44.440 1.00 86.31 73 ILE A CA 1
ATOM 600 C C . ILE A 1 73 ? 35.180 13.627 -45.364 1.00 86.31 73 ILE A C 1
ATOM 602 O O . ILE A 1 73 ? 34.089 14.162 -45.161 1.00 86.31 73 ILE A O 1
ATOM 606 N N . GLN A 1 74 ? 35.946 13.942 -46.403 1.00 83.94 74 GLN A N 1
ATOM 607 C CA . GLN A 1 74 ? 35.514 14.813 -47.493 1.00 83.94 74 GLN A CA 1
ATOM 608 C C . GLN A 1 74 ? 34.813 13.992 -48.588 1.00 83.94 74 GLN A C 1
ATOM 610 O O . GLN A 1 74 ? 34.805 12.758 -48.564 1.00 83.94 74 GLN A O 1
ATOM 615 N N . GLU A 1 75 ? 34.180 14.680 -49.538 1.00 77.81 75 GLU A N 1
ATOM 616 C CA . GLU A 1 75 ? 33.371 14.067 -50.598 1.00 77.81 75 GLU A CA 1
ATOM 617 C C . GLU A 1 75 ? 34.146 13.042 -51.449 1.00 77.81 75 GLU A C 1
ATOM 619 O O . GLU A 1 75 ? 33.639 11.958 -51.747 1.00 77.81 75 GLU A O 1
ATOM 624 N N . ASP A 1 76 ? 35.401 13.335 -51.786 1.00 78.69 76 ASP A N 1
ATOM 625 C CA . ASP A 1 76 ? 36.299 12.438 -52.517 1.00 78.69 76 ASP A CA 1
ATOM 626 C C . ASP A 1 76 ? 36.620 11.157 -51.723 1.00 78.69 76 ASP A C 1
ATOM 628 O O . ASP A 1 76 ? 36.634 10.052 -52.282 1.00 78.69 76 ASP A O 1
ATOM 632 N N . GLY A 1 77 ? 36.799 11.295 -50.407 1.00 79.81 77 GLY A N 1
ATOM 633 C CA . GLY A 1 77 ? 36.963 10.190 -49.466 1.00 79.81 77 GLY A CA 1
ATOM 634 C C . GLY A 1 77 ? 35.739 9.273 -49.421 1.00 79.81 77 GLY A C 1
ATOM 635 O O . GLY A 1 77 ? 35.885 8.050 -49.481 1.00 79.81 77 GLY A O 1
ATOM 636 N N . LEU A 1 78 ? 34.531 9.844 -49.415 1.00 81.25 78 LEU A N 1
ATOM 637 C CA . LEU A 1 78 ? 33.278 9.086 -49.430 1.00 81.25 78 LEU A CA 1
ATOM 638 C C . LEU A 1 78 ? 33.085 8.313 -50.745 1.00 81.25 78 LEU A C 1
ATOM 640 O O . LEU A 1 78 ? 32.730 7.134 -50.724 1.00 81.25 78 LEU A O 1
ATOM 644 N N . VAL A 1 79 ? 33.386 8.923 -51.898 1.00 79.25 79 VAL A N 1
ATOM 645 C CA . VAL A 1 79 ? 33.330 8.233 -53.204 1.00 79.25 79 VAL A CA 1
ATOM 646 C C . VAL A 1 79 ? 34.308 7.056 -53.258 1.00 79.25 79 VAL A C 1
ATOM 648 O O . VAL A 1 79 ? 33.980 6.010 -53.828 1.00 79.25 79 VAL A O 1
ATOM 651 N N . LYS A 1 80 ? 35.503 7.209 -52.675 1.00 79.44 80 LYS A N 1
ATOM 652 C CA . LYS A 1 80 ? 36.496 6.133 -52.577 1.00 79.44 80 LYS A CA 1
ATOM 653 C C . LYS A 1 80 ? 35.997 4.996 -51.683 1.00 79.44 80 LYS A C 1
ATOM 655 O O . LYS A 1 80 ? 36.068 3.843 -52.096 1.00 79.44 80 LYS A O 1
ATOM 660 N N . MET A 1 81 ? 35.435 5.317 -50.518 1.00 78.31 81 MET A N 1
ATOM 661 C CA . MET A 1 81 ? 34.880 4.321 -49.598 1.00 78.31 81 MET A CA 1
ATOM 662 C C . MET A 1 81 ? 33.724 3.541 -50.228 1.00 78.31 81 MET A C 1
ATOM 664 O O . MET A 1 81 ? 33.763 2.318 -50.214 1.00 78.31 81 MET A O 1
ATOM 668 N N . ILE A 1 82 ? 32.758 4.203 -50.880 1.00 77.75 82 ILE A N 1
ATOM 669 C CA . ILE A 1 82 ? 31.615 3.514 -51.510 1.00 77.75 82 ILE A CA 1
ATOM 670 C C . ILE A 1 82 ? 32.059 2.511 -52.582 1.00 77.75 82 ILE A C 1
ATOM 672 O O . ILE A 1 82 ? 31.471 1.437 -52.708 1.00 77.75 82 ILE A O 1
ATOM 676 N N . LYS A 1 83 ? 33.098 2.836 -53.359 1.00 75.75 83 LYS A N 1
ATOM 677 C CA . LYS A 1 83 ? 33.638 1.920 -54.377 1.00 75.75 83 LYS A CA 1
ATOM 678 C C . LYS A 1 83 ? 34.304 0.685 -53.768 1.00 75.75 83 LYS A C 1
ATOM 680 O O . LYS A 1 83 ? 34.287 -0.363 -54.406 1.00 75.75 83 LYS A O 1
ATOM 685 N N . ASN A 1 84 ? 34.844 0.814 -52.560 1.00 72.12 84 ASN A N 1
ATOM 686 C CA . ASN A 1 84 ? 35.587 -0.239 -51.876 1.00 72.12 84 ASN A CA 1
ATOM 687 C C . ASN A 1 84 ? 34.708 -1.124 -50.969 1.00 72.12 84 ASN A C 1
ATOM 689 O O . ASN A 1 84 ? 35.180 -2.168 -50.530 1.00 72.12 84 ASN A O 1
ATOM 693 N N . ILE A 1 85 ? 33.428 -0.771 -50.748 1.00 69.50 85 ILE A N 1
ATOM 694 C CA . ILE A 1 85 ? 32.478 -1.530 -49.898 1.00 69.50 85 ILE A CA 1
ATOM 695 C C . ILE A 1 85 ? 32.358 -3.014 -50.298 1.00 69.50 85 ILE A C 1
ATOM 697 O O . ILE A 1 85 ? 32.091 -3.848 -49.446 1.00 69.50 85 ILE A O 1
ATOM 701 N N . ASN A 1 86 ? 32.543 -3.359 -51.578 1.00 62.16 86 ASN A N 1
ATOM 702 C CA . ASN A 1 86 ? 32.366 -4.733 -52.075 1.00 62.16 86 ASN A CA 1
ATOM 703 C C . ASN A 1 86 ? 33.674 -5.542 -52.172 1.00 62.16 86 ASN A C 1
ATOM 705 O O . ASN A 1 86 ? 33.658 -6.639 -52.729 1.00 62.16 86 ASN A O 1
ATOM 709 N N . THR A 1 87 ? 34.813 -4.986 -51.749 1.00 63.19 87 THR A N 1
ATOM 710 C CA . THR A 1 87 ? 36.144 -5.586 -51.978 1.00 63.19 87 THR A CA 1
ATOM 711 C C . THR A 1 87 ? 36.946 -5.866 -50.713 1.00 63.19 87 THR A C 1
ATOM 713 O O . THR A 1 87 ? 37.925 -6.603 -50.791 1.00 63.19 87 THR A O 1
ATOM 716 N N . GLU A 1 88 ? 36.559 -5.294 -49.576 1.00 59.03 88 GLU A N 1
ATOM 717 C CA . GLU A 1 88 ? 37.185 -5.528 -48.272 1.00 59.03 88 GLU A CA 1
ATOM 718 C C . GLU A 1 88 ? 36.171 -6.273 -47.393 1.00 59.03 88 GLU A C 1
ATOM 720 O O . GLU A 1 88 ? 35.006 -5.887 -47.343 1.00 59.03 88 GLU A O 1
ATOM 725 N N . ASP A 1 89 ? 36.592 -7.378 -46.777 1.00 57.66 89 ASP A N 1
ATOM 726 C CA . ASP A 1 89 ? 35.713 -8.342 -46.095 1.00 57.66 89 ASP A CA 1
ATOM 727 C C . ASP A 1 89 ? 35.247 -7.887 -44.697 1.00 57.66 89 ASP A C 1
ATOM 729 O O . ASP A 1 89 ? 34.653 -8.683 -43.982 1.00 57.66 89 ASP A O 1
ATOM 733 N N . ASP A 1 90 ? 35.472 -6.634 -44.282 1.00 59.81 90 ASP A N 1
ATOM 734 C CA . ASP A 1 90 ? 35.294 -6.249 -42.877 1.00 59.81 90 ASP A CA 1
ATOM 735 C C . ASP A 1 90 ? 34.536 -4.921 -42.647 1.00 59.81 90 ASP A C 1
ATOM 737 O O . ASP A 1 90 ? 34.660 -3.934 -43.377 1.00 59.81 90 ASP A O 1
ATOM 741 N N . ASP A 1 91 ? 33.759 -4.944 -41.555 1.00 70.69 91 ASP A N 1
ATOM 742 C CA . ASP A 1 91 ? 33.101 -3.847 -40.831 1.00 70.69 91 ASP A CA 1
ATOM 743 C C . ASP A 1 91 ? 31.741 -3.335 -41.343 1.00 70.69 91 ASP A C 1
ATOM 745 O O . ASP A 1 91 ? 31.517 -2.129 -41.449 1.00 70.69 91 ASP A O 1
ATOM 749 N N . LEU A 1 92 ? 30.761 -4.207 -41.604 1.00 80.38 92 LEU A N 1
ATOM 750 C CA . LEU A 1 92 ? 29.367 -3.737 -41.643 1.00 80.38 92 LEU A CA 1
ATOM 751 C C . LEU A 1 92 ? 28.938 -3.215 -40.261 1.00 80.38 92 LEU A C 1
ATOM 753 O O . LEU A 1 92 ? 29.078 -3.904 -39.253 1.00 80.38 92 LEU A O 1
ATOM 757 N N . GLU A 1 93 ? 28.358 -2.019 -40.223 1.00 86.00 93 GLU A N 1
ATOM 758 C CA . GLU A 1 93 ? 27.895 -1.360 -39.001 1.00 86.00 93 GLU A CA 1
ATOM 759 C C . GLU A 1 93 ? 26.362 -1.310 -38.957 1.00 86.00 93 GLU A C 1
ATOM 761 O O . GLU A 1 93 ? 25.686 -1.399 -39.985 1.00 86.00 93 GLU A O 1
ATOM 766 N N . ILE A 1 94 ? 25.788 -1.142 -37.763 1.00 87.81 94 ILE A N 1
ATOM 767 C CA . ILE A 1 94 ? 24.345 -0.924 -37.603 1.00 87.81 94 ILE A CA 1
ATOM 768 C C . ILE A 1 94 ? 24.012 0.507 -38.031 1.00 87.81 94 ILE A C 1
ATOM 770 O O . ILE A 1 94 ? 24.323 1.456 -37.312 1.00 87.81 94 ILE A O 1
ATOM 774 N N . ILE A 1 95 ? 23.344 0.654 -39.177 1.00 88.19 95 ILE A N 1
ATOM 775 C CA . ILE A 1 95 ? 23.004 1.958 -39.770 1.00 88.19 95 ILE A CA 1
ATOM 776 C C . ILE A 1 95 ? 21.559 2.390 -39.508 1.00 88.19 95 ILE A C 1
ATOM 778 O O . ILE A 1 95 ? 21.244 3.576 -39.599 1.00 88.19 95 ILE A O 1
ATOM 782 N N . GLU A 1 96 ? 20.677 1.441 -39.193 1.00 88.38 96 GLU A N 1
ATOM 783 C CA . GLU A 1 96 ? 19.264 1.699 -38.921 1.00 88.38 96 GLU A CA 1
ATOM 784 C C . GLU A 1 96 ? 18.737 0.680 -37.907 1.00 88.38 96 GLU A C 1
ATOM 786 O O . GLU A 1 96 ? 19.011 -0.519 -38.024 1.00 88.38 96 GLU A O 1
ATOM 791 N N . LEU A 1 97 ? 17.972 1.177 -36.937 1.00 91.50 97 LEU A N 1
ATOM 792 C CA . LEU A 1 97 ? 17.186 0.389 -35.996 1.00 91.50 97 LEU A CA 1
ATOM 793 C C . LEU A 1 97 ? 15.725 0.487 -36.426 1.00 91.50 97 LEU A C 1
ATOM 795 O O . LEU A 1 97 ? 15.216 1.591 -36.604 1.00 91.50 97 LEU A O 1
ATOM 799 N N . ASP A 1 98 ? 15.076 -0.653 -36.614 1.00 91.12 98 ASP A N 1
ATOM 800 C CA . ASP A 1 98 ? 13.708 -0.750 -37.115 1.00 91.12 98 ASP A CA 1
ATOM 801 C C . ASP A 1 98 ? 12.904 -1.696 -36.209 1.00 91.12 98 ASP A C 1
ATOM 803 O O . ASP A 1 98 ? 13.477 -2.547 -35.520 1.00 91.12 98 ASP A O 1
ATOM 807 N N . GLU A 1 99 ? 11.582 -1.532 -36.192 1.00 92.19 99 GLU A N 1
ATOM 808 C CA . GLU A 1 99 ? 10.672 -2.287 -35.311 1.00 92.19 99 GLU A CA 1
ATOM 809 C C . GLU A 1 99 ? 11.129 -2.279 -33.838 1.00 92.19 99 GLU A C 1
ATOM 811 O O . GLU A 1 99 ? 11.374 -3.320 -33.227 1.00 92.19 99 GLU A O 1
ATOM 816 N N . ILE A 1 100 ? 11.295 -1.077 -33.276 1.00 92.94 100 ILE A N 1
ATOM 817 C CA . ILE A 1 100 ? 11.708 -0.893 -31.881 1.00 92.94 100 ILE A CA 1
ATOM 818 C C . ILE A 1 100 ? 10.547 -1.263 -30.954 1.00 92.94 100 ILE A C 1
ATOM 820 O O . ILE A 1 100 ? 9.464 -0.687 -31.054 1.00 92.94 100 ILE A O 1
ATOM 824 N N . ILE A 1 101 ? 10.802 -2.186 -30.031 1.00 94.06 101 ILE A N 1
ATOM 825 C CA . ILE A 1 101 ? 9.882 -2.575 -28.958 1.00 94.06 101 ILE A CA 1
ATOM 826 C C . ILE A 1 101 ? 10.474 -2.216 -27.597 1.00 94.06 101 ILE A C 1
ATOM 828 O O . ILE A 1 101 ? 11.682 -2.008 -27.475 1.00 94.06 101 ILE A O 1
ATOM 832 N N . SER A 1 102 ? 9.648 -2.152 -26.558 1.00 92.69 102 SER A N 1
ATOM 833 C CA . SER A 1 102 ? 10.144 -1.951 -25.196 1.00 92.69 102 SER A CA 1
ATOM 834 C C . SER A 1 102 ? 10.590 -3.265 -24.550 1.00 92.69 102 SER A C 1
ATOM 836 O O . SER A 1 102 ? 10.126 -4.340 -24.935 1.00 92.69 102 SER A O 1
ATOM 838 N N . LEU A 1 103 ? 11.445 -3.195 -23.518 1.00 90.00 103 LEU A N 1
ATOM 839 C CA . LEU A 1 103 ? 11.739 -4.369 -22.679 1.00 90.00 103 LEU A CA 1
ATOM 840 C C . LEU A 1 103 ? 10.442 -4.983 -22.156 1.00 90.00 103 LEU A C 1
ATOM 842 O O . LEU A 1 103 ? 10.286 -6.199 -22.148 1.00 90.00 103 LEU A O 1
ATOM 846 N N . TYR A 1 104 ? 9.511 -4.119 -21.750 1.00 91.06 104 TYR A N 1
ATOM 847 C CA . TYR A 1 104 ? 8.207 -4.509 -21.248 1.00 91.06 104 TYR A CA 1
ATOM 848 C C . TYR A 1 104 ? 7.468 -5.397 -22.251 1.00 91.06 104 TYR A C 1
ATOM 850 O O . TYR A 1 104 ? 6.954 -6.433 -21.849 1.00 91.06 104 TYR A O 1
ATOM 858 N N . ASP A 1 105 ? 7.487 -5.079 -23.549 1.00 91.81 105 ASP A N 1
ATOM 859 C CA . ASP A 1 105 ? 6.792 -5.853 -24.587 1.00 91.81 105 ASP A CA 1
ATOM 860 C C . ASP A 1 105 ? 7.310 -7.287 -24.737 1.00 91.81 105 ASP A C 1
ATOM 862 O O . ASP A 1 105 ? 6.527 -8.178 -25.081 1.00 91.81 105 ASP A O 1
ATOM 866 N N . ILE A 1 106 ? 8.585 -7.523 -24.421 1.00 92.31 106 ILE A N 1
ATOM 867 C CA . ILE A 1 106 ? 9.238 -8.840 -24.476 1.00 92.31 106 ILE A CA 1
ATOM 868 C C . ILE A 1 106 ? 8.746 -9.756 -23.345 1.00 92.31 106 ILE A C 1
ATOM 870 O O . ILE A 1 106 ? 8.735 -10.977 -23.495 1.00 92.31 106 ILE A O 1
ATOM 874 N N . LEU A 1 107 ? 8.329 -9.179 -22.217 1.00 92.44 107 LEU A N 1
ATOM 875 C CA . LEU A 1 107 ? 7.998 -9.926 -21.008 1.00 92.44 107 LEU A CA 1
ATOM 876 C C . LEU A 1 107 ? 6.693 -10.721 -21.133 1.00 92.44 107 LEU A C 1
ATOM 878 O O . LEU A 1 107 ? 5.758 -10.363 -21.863 1.00 92.44 107 LEU A O 1
ATOM 882 N N . GLU A 1 108 ? 6.608 -11.796 -20.352 1.00 95.25 108 GLU A N 1
ATOM 883 C CA . GLU A 1 108 ? 5.395 -12.599 -20.240 1.00 95.25 108 GLU A CA 1
ATOM 884 C C . GLU A 1 108 ? 4.275 -11.829 -19.527 1.00 95.25 108 GLU A C 1
ATOM 886 O O . GLU A 1 108 ? 4.509 -10.897 -18.754 1.00 95.25 108 GLU A O 1
ATOM 891 N N . LEU A 1 109 ? 3.027 -12.252 -19.743 1.00 93.12 109 LEU A N 1
ATOM 892 C CA . LEU A 1 109 ? 1.844 -11.579 -19.198 1.00 93.12 109 LEU A CA 1
ATOM 893 C C . LEU A 1 109 ? 1.886 -11.423 -17.668 1.00 93.12 109 LEU A C 1
ATOM 895 O O . LEU A 1 109 ? 1.460 -10.397 -17.143 1.00 93.12 109 LEU A O 1
ATOM 899 N N . GLU A 1 110 ? 2.386 -12.422 -16.940 1.00 89.56 110 GLU A N 1
ATOM 900 C CA . GLU A 1 110 ? 2.473 -12.357 -15.477 1.00 89.56 110 GLU A CA 1
ATOM 901 C C . GLU A 1 110 ? 3.499 -11.314 -15.008 1.00 89.56 110 GLU A C 1
ATOM 903 O O . GLU A 1 110 ? 3.251 -10.576 -14.054 1.00 89.56 110 GLU A O 1
ATOM 908 N N . GLN A 1 111 ? 4.636 -11.215 -15.700 1.00 90.50 111 GLN A N 1
ATOM 909 C CA . GLN A 1 111 ? 5.670 -10.221 -15.409 1.00 90.50 111 GLN A CA 1
ATOM 910 C C . GLN A 1 111 ? 5.166 -8.812 -15.713 1.00 90.50 111 GLN A C 1
ATOM 912 O O . GLN A 1 111 ? 5.308 -7.925 -14.873 1.00 90.50 111 GLN A O 1
ATOM 917 N N . LYS A 1 112 ? 4.506 -8.636 -16.865 1.00 91.31 112 LYS A N 1
ATOM 918 C CA . LYS A 1 112 ? 3.838 -7.386 -17.248 1.00 91.31 112 LYS A CA 1
ATOM 919 C C . LYS A 1 112 ? 2.866 -6.925 -16.169 1.00 91.31 112 LYS A C 1
ATOM 921 O O . LYS A 1 112 ? 3.025 -5.827 -15.661 1.00 91.31 112 LYS A O 1
ATOM 926 N N . ARG A 1 113 ? 1.976 -7.806 -15.695 1.00 86.81 113 ARG A N 1
ATOM 927 C CA . ARG A 1 113 ? 1.044 -7.495 -14.593 1.00 86.81 113 ARG A CA 1
ATOM 928 C C . ARG A 1 113 ? 1.753 -7.046 -13.316 1.00 86.81 113 ARG A C 1
ATOM 930 O O . ARG A 1 113 ? 1.319 -6.090 -12.684 1.00 86.81 113 ARG A O 1
ATOM 937 N N . LYS A 1 114 ? 2.837 -7.720 -12.918 1.00 85.81 114 LYS A N 1
ATOM 938 C CA . LYS A 1 114 ? 3.618 -7.331 -11.728 1.00 85.81 114 LYS A CA 1
ATOM 939 C C . LYS A 1 114 ? 4.265 -5.959 -11.905 1.00 85.81 114 LYS A C 1
ATOM 941 O O . LYS A 1 114 ? 4.283 -5.186 -10.953 1.00 85.81 114 LYS A O 1
ATOM 946 N N . ILE A 1 115 ? 4.765 -5.663 -13.102 1.00 87.38 115 ILE A N 1
ATOM 947 C CA . ILE A 1 115 ? 5.324 -4.355 -13.449 1.00 87.38 115 ILE A CA 1
ATOM 948 C C . ILE A 1 115 ? 4.231 -3.291 -13.465 1.00 87.38 115 ILE A C 1
ATOM 950 O O . ILE A 1 115 ? 4.430 -2.238 -12.875 1.00 87.38 115 ILE A O 1
ATOM 954 N N . ASP A 1 116 ? 3.063 -3.573 -14.038 1.00 85.69 116 ASP A N 1
ATOM 955 C CA . ASP A 1 116 ? 1.926 -2.652 -14.039 1.00 85.69 116 ASP A CA 1
ATOM 956 C C . ASP A 1 116 ? 1.499 -2.323 -12.611 1.00 85.69 116 ASP A C 1
ATOM 958 O O . ASP A 1 116 ? 1.275 -1.168 -12.290 1.00 85.69 116 ASP A O 1
ATOM 962 N N . ILE A 1 117 ? 1.460 -3.300 -11.703 1.00 80.69 117 ILE A N 1
ATOM 963 C CA . ILE A 1 117 ? 1.164 -3.028 -10.289 1.00 80.69 117 ILE A CA 1
ATOM 964 C C . ILE A 1 117 ? 2.197 -2.077 -9.667 1.00 80.69 117 ILE A C 1
ATOM 966 O O . ILE A 1 117 ? 1.849 -1.336 -8.756 1.00 80.69 117 ILE A O 1
ATOM 970 N N . VAL A 1 118 ? 3.448 -2.074 -10.129 1.00 82.88 118 VAL A N 1
ATOM 971 C CA . VAL A 1 118 ? 4.487 -1.151 -9.646 1.00 82.88 118 VAL A CA 1
ATOM 972 C C . VAL A 1 118 ? 4.397 0.218 -10.340 1.00 82.88 118 VAL A C 1
ATOM 974 O O . VAL A 1 118 ? 4.506 1.236 -9.664 1.00 82.88 118 VAL A O 1
ATOM 977 N N . LEU A 1 119 ? 4.170 0.253 -11.659 1.00 79.62 119 LEU A N 1
ATOM 978 C CA . LEU A 1 119 ? 4.226 1.458 -12.504 1.00 79.62 119 LEU A CA 1
ATOM 979 C C . LEU A 1 119 ? 2.894 2.205 -12.643 1.00 79.62 119 LEU A C 1
ATOM 981 O O . LEU A 1 119 ? 2.874 3.431 -12.686 1.00 79.62 119 LEU A O 1
ATOM 985 N N . ASN A 1 120 ? 1.766 1.496 -12.702 1.00 68.00 120 ASN A N 1
ATOM 986 C CA . ASN A 1 120 ? 0.422 2.071 -12.858 1.00 68.00 120 ASN A CA 1
ATOM 987 C C . ASN A 1 120 ? -0.024 2.851 -11.599 1.00 68.00 120 ASN A C 1
ATOM 989 O O . ASN A 1 120 ? -1.114 3.413 -11.550 1.00 68.00 120 ASN A O 1
ATOM 993 N N . ASN A 1 121 ? 0.855 2.924 -10.592 1.00 56.00 121 ASN A N 1
ATOM 994 C CA . ASN A 1 121 ? 0.678 3.653 -9.346 1.00 56.00 121 ASN A CA 1
ATOM 995 C C . ASN A 1 121 ? 1.382 5.026 -9.326 1.00 56.00 121 ASN A C 1
ATOM 997 O O . ASN A 1 121 ? 1.452 5.633 -8.266 1.00 56.00 121 ASN A O 1
ATOM 1001 N N . ASN A 1 122 ? 1.846 5.561 -10.464 1.00 52.19 122 ASN A N 1
ATOM 1002 C CA . ASN A 1 122 ? 2.565 6.849 -10.563 1.00 52.19 122 ASN A CA 1
ATOM 1003 C C . ASN A 1 122 ? 1.741 8.117 -10.242 1.00 52.19 122 ASN A C 1
ATOM 1005 O O . ASN A 1 122 ? 2.165 9.222 -10.582 1.00 52.19 122 ASN A O 1
ATOM 1009 N N . ASN A 1 123 ? 0.583 7.989 -9.592 1.00 62.78 123 ASN A N 1
ATOM 1010 C CA . ASN A 1 123 ? -0.199 9.129 -9.134 1.00 62.78 123 ASN A CA 1
ATOM 1011 C C . ASN A 1 123 ? -0.061 9.281 -7.617 1.00 62.78 123 ASN A C 1
ATOM 1013 O O . ASN A 1 123 ? -0.069 8.288 -6.888 1.00 62.78 123 ASN A O 1
ATOM 1017 N N . ARG A 1 124 ? 0.075 10.521 -7.137 1.00 57.25 124 ARG A N 1
ATOM 1018 C CA . ARG A 1 124 ? 0.321 10.805 -5.710 1.00 57.25 124 ARG A CA 1
ATOM 1019 C C . ARG A 1 124 ? -0.797 10.296 -4.797 1.00 57.25 124 ARG A C 1
ATOM 1021 O O . ARG A 1 124 ? -0.527 9.945 -3.655 1.00 57.25 124 ARG A O 1
ATOM 1028 N N . ASP A 1 125 ? -2.001 10.146 -5.339 1.00 69.06 125 ASP A N 1
ATOM 1029 C CA . ASP A 1 125 ? -3.192 9.716 -4.602 1.00 69.06 125 ASP A CA 1
ATOM 1030 C C . ASP A 1 125 ? -3.386 8.185 -4.568 1.00 69.06 125 ASP A C 1
ATOM 1032 O O . ASP A 1 125 ? -4.357 7.693 -3.994 1.00 69.06 125 ASP A O 1
ATOM 1036 N N . ASN A 1 126 ? -2.478 7.407 -5.173 1.00 80.19 126 ASN A N 1
ATOM 1037 C CA . ASN A 1 126 ? -2.599 5.949 -5.244 1.00 80.19 126 ASN A CA 1
ATOM 1038 C C . ASN A 1 126 ? -2.116 5.275 -3.957 1.00 80.19 126 ASN A C 1
ATOM 1040 O O . ASN A 1 126 ? -0.971 4.830 -3.841 1.00 80.19 126 ASN A O 1
ATOM 1044 N N . LEU A 1 127 ? -3.030 5.163 -3.002 1.00 88.12 127 LEU A N 1
ATOM 1045 C CA . LEU A 1 127 ? -2.793 4.482 -1.740 1.00 88.12 127 LEU A CA 1
ATOM 1046 C C . LEU A 1 127 ? -2.945 2.967 -1.883 1.00 88.12 127 LEU A C 1
ATOM 1048 O O . LEU A 1 127 ? -3.785 2.443 -2.623 1.00 88.12 127 LEU A O 1
ATOM 1052 N N . LYS A 1 128 ? -2.108 2.247 -1.142 1.00 89.44 128 LYS A N 1
ATOM 1053 C CA . LYS A 1 128 ? -2.078 0.786 -1.103 1.00 89.44 128 LYS A CA 1
ATOM 1054 C C . LYS A 1 128 ? -1.824 0.300 0.309 1.00 89.44 128 LYS A C 1
ATOM 1056 O O . LYS A 1 128 ? -1.227 1.005 1.117 1.00 89.44 128 LYS A O 1
ATOM 1061 N N . ILE A 1 129 ? -2.207 -0.947 0.559 1.00 90.88 129 ILE A N 1
ATOM 1062 C CA . ILE A 1 129 ? -1.714 -1.681 1.720 1.00 90.88 129 ILE A CA 1
ATOM 1063 C C . ILE A 1 129 ? -0.244 -2.013 1.465 1.00 90.88 129 ILE A C 1
ATOM 1065 O O . ILE A 1 129 ? 0.094 -2.765 0.545 1.00 90.88 129 ILE A O 1
ATOM 1069 N N . LEU A 1 130 ? 0.632 -1.419 2.265 1.00 91.12 130 LEU A N 1
ATOM 1070 C CA . LEU A 1 130 ? 2.080 -1.563 2.146 1.00 91.12 130 LEU A CA 1
ATOM 1071 C C . LEU A 1 130 ? 2.590 -2.755 2.937 1.00 91.12 130 LEU A C 1
ATOM 1073 O O . LEU A 1 130 ? 3.529 -3.425 2.512 1.00 91.12 130 LEU A O 1
ATOM 1077 N N . MET A 1 131 ? 1.959 -3.007 4.078 1.00 92.12 131 MET A N 1
ATOM 1078 C CA . MET A 1 131 ? 2.347 -4.054 5.001 1.00 92.12 131 MET A CA 1
ATOM 1079 C C . MET A 1 131 ? 1.181 -4.374 5.924 1.00 92.12 131 MET A C 1
ATOM 1081 O O . MET A 1 131 ? 0.361 -3.515 6.243 1.00 92.12 131 MET A O 1
ATOM 1085 N N . THR A 1 132 ? 1.125 -5.614 6.369 1.00 92.94 132 THR A N 1
ATOM 1086 C CA . THR A 1 132 ? 0.176 -6.091 7.369 1.00 92.94 132 THR A CA 1
ATOM 1087 C C . THR A 1 132 ? 0.934 -6.876 8.417 1.00 92.94 132 THR A C 1
ATOM 1089 O O . THR A 1 132 ? 1.918 -7.548 8.102 1.00 92.94 132 THR A O 1
ATOM 1092 N N . GLY A 1 133 ? 0.470 -6.841 9.656 1.00 92.50 133 GLY A N 1
ATOM 1093 C CA . GLY A 1 133 ? 1.141 -7.588 10.696 1.00 92.50 133 GLY A CA 1
ATOM 1094 C C . GLY A 1 133 ? 0.286 -7.902 11.899 1.00 92.50 133 GLY A C 1
ATOM 1095 O O . GLY A 1 133 ? -0.843 -7.430 12.055 1.00 92.50 133 GLY A O 1
ATOM 1096 N N . ILE A 1 134 ? 0.847 -8.766 12.733 1.00 92.12 134 ILE A N 1
ATOM 1097 C CA . ILE A 1 134 ? 0.284 -9.149 14.016 1.00 92.12 134 ILE A CA 1
ATOM 1098 C C . ILE A 1 134 ? 1.385 -9.127 15.070 1.00 92.12 134 ILE A C 1
ATOM 1100 O O . ILE A 1 134 ? 2.375 -9.856 14.977 1.00 92.12 134 ILE A O 1
ATOM 1104 N N . THR A 1 135 ? 1.178 -8.298 16.086 1.00 92.50 135 THR A N 1
ATOM 1105 C CA . THR A 1 135 ? 2.132 -8.085 17.172 1.00 92.50 135 THR A CA 1
ATOM 1106 C C . THR A 1 135 ? 1.537 -8.575 18.481 1.00 92.50 135 THR A C 1
ATOM 1108 O O . THR A 1 135 ? 0.380 -8.297 18.788 1.00 92.50 135 THR A O 1
ATOM 1111 N N . ASN A 1 136 ? 2.307 -9.335 19.254 1.00 90.50 136 ASN A N 1
ATOM 1112 C CA . ASN A 1 136 ? 1.851 -9.858 20.541 1.00 90.50 136 ASN A CA 1
ATOM 1113 C C . ASN A 1 136 ? 1.990 -8.814 21.660 1.00 90.50 136 ASN A C 1
ATOM 1115 O O . ASN A 1 136 ? 2.868 -7.953 21.611 1.00 90.50 136 ASN A O 1
ATOM 1119 N N . LEU A 1 137 ? 1.131 -8.916 22.674 1.00 88.62 137 LEU A N 1
ATOM 1120 C CA . LEU A 1 137 ? 1.087 -7.989 23.808 1.00 88.62 137 LEU A CA 1
ATOM 1121 C C . LEU A 1 137 ? 1.615 -8.592 25.121 1.00 88.62 137 LEU A C 1
ATOM 1123 O O . LEU A 1 137 ? 1.345 -8.053 26.185 1.00 88.62 137 LEU A O 1
ATOM 1127 N N . LYS A 1 138 ? 2.363 -9.703 25.059 1.00 84.56 138 LYS A N 1
ATOM 1128 C CA . LYS A 1 138 ? 2.786 -10.504 26.229 1.00 84.56 138 LYS A CA 1
ATOM 1129 C C . LYS A 1 138 ? 3.725 -9.787 27.207 1.00 84.56 138 LYS A C 1
ATOM 1131 O O . LYS A 1 138 ? 3.987 -10.292 28.293 1.00 84.56 138 LYS A O 1
ATOM 1136 N N . ASP A 1 139 ? 4.348 -8.706 26.761 1.00 80.31 139 ASP A N 1
ATOM 1137 C CA . ASP A 1 139 ? 5.322 -7.899 27.493 1.00 80.31 139 ASP A CA 1
ATOM 1138 C C . ASP A 1 139 ? 4.689 -6.697 28.206 1.00 80.31 139 ASP A C 1
ATOM 1140 O O . ASP A 1 139 ? 5.403 -5.927 28.850 1.00 80.31 139 ASP A O 1
ATOM 1144 N N . LEU A 1 140 ? 3.368 -6.529 28.102 1.00 80.38 140 LEU A N 1
ATOM 1145 C CA . LEU A 1 140 ? 2.642 -5.454 28.762 1.00 80.38 140 LEU A CA 1
ATOM 1146 C C . LEU A 1 140 ? 2.231 -5.856 30.186 1.00 80.38 140 LEU A C 1
ATOM 1148 O O . LEU A 1 140 ? 1.940 -7.006 30.490 1.00 80.38 140 LEU A O 1
ATOM 1152 N N . ASN A 1 141 ? 2.218 -4.895 31.103 1.00 69.88 141 ASN A N 1
ATOM 1153 C CA . ASN A 1 141 ? 1.787 -5.138 32.476 1.00 69.88 141 ASN A CA 1
ATOM 1154 C C . ASN A 1 141 ? 0.279 -4.892 32.609 1.00 69.88 141 ASN A C 1
ATOM 1156 O O . ASN A 1 141 ? -0.141 -3.756 32.439 1.00 69.88 141 ASN A O 1
ATOM 1160 N N . ASP A 1 142 ? -0.519 -5.899 32.978 1.00 65.44 142 ASP A N 1
ATOM 1161 C CA . ASP A 1 142 ? -1.989 -5.796 33.106 1.00 65.44 142 ASP A CA 1
ATOM 1162 C C . ASP A 1 142 ? -2.476 -4.764 34.144 1.00 65.44 142 ASP A C 1
ATOM 1164 O O . ASP A 1 142 ? -3.659 -4.419 34.180 1.00 65.44 142 ASP A O 1
ATOM 1168 N N . GLU A 1 143 ? -1.600 -4.301 35.041 1.00 66.31 143 GLU A N 1
ATOM 1169 C CA . GLU A 1 143 ? -1.978 -3.366 36.107 1.00 66.31 143 GLU A CA 1
ATOM 1170 C C . GLU A 1 143 ? -2.111 -1.909 35.636 1.00 66.31 143 GLU A C 1
ATOM 1172 O O . GLU A 1 143 ? -2.745 -1.103 36.327 1.00 66.31 143 GLU A O 1
ATOM 1177 N N . ASP A 1 144 ? -1.552 -1.567 34.473 1.00 70.75 144 ASP A N 1
ATOM 1178 C CA . ASP A 1 144 ? -1.558 -0.197 33.963 1.00 70.75 144 ASP A CA 1
ATOM 1179 C C . ASP A 1 144 ? -2.857 0.124 33.196 1.00 70.75 144 ASP A C 1
ATOM 1181 O O . ASP A 1 144 ? -3.436 -0.708 32.500 1.00 70.75 144 ASP A O 1
ATOM 1185 N N . SER A 1 145 ? -3.347 1.362 33.309 1.00 74.69 145 SER A N 1
ATOM 1186 C CA . SER A 1 145 ? -4.528 1.823 32.555 1.00 74.69 145 SER A CA 1
ATOM 1187 C C . SER A 1 145 ? -4.211 2.206 31.106 1.00 74.69 145 SER A C 1
ATOM 1189 O O . SER A 1 145 ? -5.119 2.369 30.289 1.00 74.69 145 SER A O 1
ATOM 1191 N N . GLU A 1 146 ? -2.931 2.414 30.805 1.00 83.62 146 GLU A N 1
ATOM 1192 C CA . GLU A 1 146 ? -2.426 2.809 29.497 1.00 83.62 146 GLU A CA 1
ATOM 1193 C C . GLU A 1 146 ? -1.116 2.071 29.219 1.00 83.62 146 GLU A C 1
ATOM 1195 O O . GLU A 1 146 ? -0.204 2.077 30.046 1.00 83.62 146 GLU A O 1
ATOM 1200 N N . HIS A 1 147 ? -1.021 1.455 28.046 1.00 85.62 147 HIS A N 1
ATOM 1201 C CA . HIS A 1 147 ? 0.154 0.717 27.607 1.00 85.62 147 HIS A CA 1
ATOM 1202 C C . HIS A 1 147 ? 0.684 1.275 26.295 1.00 85.62 147 HIS A C 1
ATOM 1204 O O . HIS A 1 147 ? -0.081 1.718 25.437 1.00 85.62 147 HIS A O 1
ATOM 1210 N N . TYR A 1 148 ? 1.997 1.177 26.122 1.00 88.38 148 TYR A N 1
ATOM 1211 C CA . TYR A 1 148 ? 2.691 1.589 24.911 1.00 88.38 148 TYR A CA 1
ATOM 1212 C C . TYR A 1 148 ? 3.431 0.384 24.349 1.00 88.38 148 TYR A C 1
ATOM 1214 O O . TYR A 1 148 ? 4.301 -0.179 25.013 1.00 88.38 148 TYR A O 1
ATOM 1222 N N . LYS A 1 149 ? 3.089 -0.006 23.123 1.00 91.25 149 LYS A N 1
ATOM 1223 C CA . LYS A 1 149 ? 3.758 -1.090 22.407 1.00 91.25 149 LYS A CA 1
ATOM 1224 C C . LYS A 1 149 ? 4.454 -0.522 21.181 1.00 91.25 149 LYS A C 1
ATOM 1226 O O . LYS A 1 149 ? 3.798 0.031 20.302 1.00 91.25 149 LYS A O 1
ATOM 1231 N N . GLN A 1 150 ? 5.773 -0.673 21.119 1.00 92.19 150 GLN A N 1
ATOM 1232 C CA . GLN A 1 150 ? 6.524 -0.382 19.903 1.00 92.19 150 GLN A CA 1
ATOM 1233 C C . GLN A 1 150 ? 6.323 -1.523 18.903 1.00 92.19 150 GLN A C 1
ATOM 1235 O O . GLN A 1 150 ? 6.453 -2.697 19.259 1.00 92.19 150 GLN A O 1
ATOM 1240 N N . ILE A 1 151 ? 6.016 -1.170 17.659 1.00 93.62 151 ILE A N 1
ATOM 1241 C CA . ILE A 1 151 ? 5.891 -2.093 16.536 1.00 93.62 151 ILE A CA 1
ATOM 1242 C C . ILE A 1 151 ? 6.959 -1.705 15.525 1.00 93.62 151 ILE A C 1
ATOM 1244 O O . ILE A 1 151 ? 6.883 -0.648 14.902 1.00 93.62 151 ILE A O 1
ATOM 1248 N N . SER A 1 152 ? 7.969 -2.559 15.392 1.00 91.81 152 SER A N 1
ATOM 1249 C CA . SER A 1 152 ? 9.033 -2.389 14.405 1.00 91.81 152 SER A CA 1
ATOM 1250 C C . SER A 1 152 ? 8.620 -2.989 13.067 1.00 91.81 152 SER A C 1
ATOM 1252 O O . SER A 1 152 ? 8.019 -4.064 13.021 1.00 91.81 152 SER A O 1
ATOM 1254 N N . ILE A 1 153 ? 8.971 -2.309 11.981 1.00 90.12 153 ILE A N 1
ATOM 1255 C CA . ILE A 1 153 ? 8.690 -2.750 10.614 1.00 90.12 153 ILE A CA 1
ATOM 1256 C C . ILE A 1 153 ? 9.993 -3.091 9.898 1.00 90.12 153 ILE A C 1
ATOM 1258 O O . ILE A 1 153 ? 11.008 -2.417 10.055 1.00 90.12 153 ILE A O 1
ATOM 1262 N N . GLU A 1 154 ? 9.963 -4.144 9.085 1.00 87.31 154 GLU A N 1
ATOM 1263 C CA . GLU A 1 154 ? 11.101 -4.527 8.257 1.00 87.31 154 GLU A CA 1
ATOM 1264 C C . GLU A 1 154 ? 10.630 -4.858 6.832 1.00 87.31 154 GLU A C 1
ATOM 1266 O O . GLU A 1 154 ? 9.705 -5.657 6.651 1.00 87.31 154 GLU A O 1
ATOM 1271 N N . PRO A 1 155 ? 11.252 -4.280 5.786 1.00 87.12 155 PRO A N 1
ATOM 1272 C CA . PRO A 1 155 ? 12.321 -3.274 5.829 1.00 87.12 155 PRO A CA 1
ATOM 1273 C C . PRO A 1 155 ? 11.817 -1.885 6.276 1.00 87.12 155 PRO A C 1
ATOM 1275 O O . PRO A 1 155 ? 10.617 -1.630 6.164 1.00 87.12 155 PRO A O 1
ATOM 1278 N N . PRO A 1 156 ? 12.721 -0.981 6.705 1.00 88.94 156 PRO A N 1
ATOM 1279 C CA . PRO A 1 156 ? 12.355 0.386 7.065 1.00 88.94 156 PRO A CA 1
ATOM 1280 C C . PRO A 1 156 ? 11.875 1.192 5.852 1.00 88.94 156 PRO A C 1
ATOM 1282 O O . PRO A 1 156 ? 12.299 0.949 4.712 1.00 88.94 156 PRO A O 1
ATOM 1285 N N . MET A 1 157 ? 10.985 2.148 6.115 1.00 89.31 157 MET A N 1
ATOM 1286 C CA . MET A 1 157 ? 10.398 3.063 5.132 1.00 89.31 157 MET A CA 1
ATOM 1287 C C . MET A 1 157 ? 11.364 4.203 4.779 1.00 89.31 157 MET A C 1
ATOM 1289 O O . MET A 1 157 ? 12.334 4.460 5.483 1.00 89.31 157 MET A O 1
ATOM 1293 N N . GLU A 1 158 ? 11.095 4.921 3.687 1.00 88.94 158 GLU A N 1
ATOM 1294 C CA . GLU A 1 158 ? 11.866 6.131 3.338 1.00 88.94 158 GLU A CA 1
ATOM 1295 C C . GLU A 1 158 ? 11.478 7.360 4.182 1.00 88.94 158 GLU A C 1
ATOM 1297 O O . GLU A 1 158 ? 12.264 8.298 4.299 1.00 88.94 158 GLU A O 1
ATOM 1302 N N . ASN A 1 159 ? 10.257 7.395 4.727 1.00 90.75 159 ASN A N 1
ATOM 1303 C CA . ASN A 1 159 ? 9.731 8.483 5.556 1.00 90.75 159 ASN A CA 1
ATOM 1304 C C . ASN A 1 159 ? 8.491 8.023 6.355 1.00 90.75 159 ASN A C 1
ATOM 1306 O O . ASN A 1 159 ? 8.098 6.859 6.294 1.00 90.75 159 ASN A O 1
ATOM 1310 N N . GLU A 1 160 ? 7.883 8.957 7.088 1.0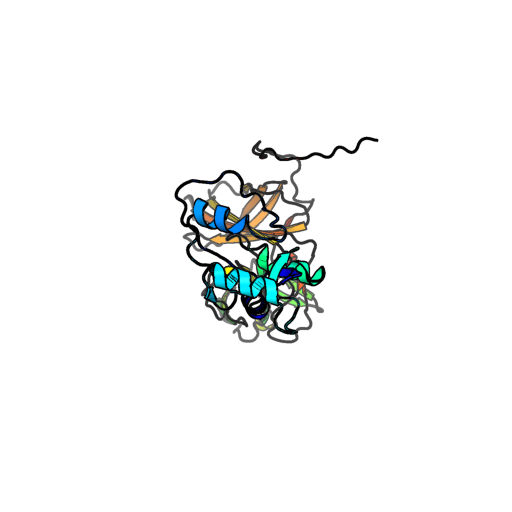0 91.62 160 GLU A N 1
ATOM 1311 C CA . GLU A 1 160 ? 6.765 8.750 8.021 1.00 91.62 160 GLU A CA 1
ATOM 1312 C C . GLU A 1 160 ? 5.374 8.990 7.396 1.00 91.62 160 GLU A C 1
ATOM 1314 O O . GLU A 1 160 ? 4.375 8.998 8.109 1.00 91.62 160 GLU A O 1
ATOM 1319 N N . ASN A 1 161 ? 5.266 9.205 6.076 1.00 91.44 161 ASN A N 1
ATOM 1320 C CA . ASN A 1 161 ? 3.996 9.543 5.412 1.00 91.44 161 ASN A CA 1
ATOM 1321 C C . ASN A 1 161 ? 3.111 8.305 5.164 1.00 91.44 161 ASN A C 1
ATOM 1323 O O . ASN A 1 161 ? 2.691 8.035 4.034 1.00 91.44 161 ASN A O 1
ATOM 1327 N N . TYR A 1 162 ? 2.834 7.539 6.212 1.00 92.19 162 TYR A N 1
ATOM 1328 C CA . TYR A 1 162 ? 1.939 6.388 6.185 1.00 92.19 162 TYR A CA 1
ATOM 1329 C C . TYR A 1 162 ? 0.914 6.464 7.314 1.00 92.19 162 TYR A C 1
ATOM 1331 O O . TYR A 1 162 ? 1.151 7.086 8.343 1.00 92.19 162 TYR A O 1
ATOM 1339 N N . GLU A 1 163 ? -0.220 5.798 7.116 1.00 92.88 163 GLU A N 1
ATOM 1340 C CA . GLU A 1 163 ? -1.271 5.675 8.121 1.00 92.88 163 GLU A CA 1
ATOM 1341 C C . GLU A 1 163 ? -1.364 4.232 8.605 1.00 92.88 163 GLU A C 1
ATOM 1343 O O . GLU A 1 163 ? -1.229 3.287 7.814 1.00 92.88 163 GLU A O 1
ATOM 1348 N N . VAL A 1 164 ? -1.617 4.054 9.901 1.00 93.81 164 VAL A N 1
ATOM 1349 C CA . VAL A 1 164 ? -1.753 2.728 10.501 1.00 93.81 164 VAL A CA 1
ATOM 1350 C C . VAL A 1 164 ? -3.163 2.523 11.011 1.00 93.81 164 VAL A C 1
ATOM 1352 O O . VAL A 1 164 ? -3.677 3.264 11.841 1.00 93.81 164 VAL A O 1
ATOM 1355 N N . PHE A 1 165 ? -3.758 1.424 10.567 1.00 91.56 165 PHE A N 1
ATOM 1356 C CA . PHE A 1 165 ? -5.031 0.947 11.076 1.00 91.56 165 PHE A CA 1
ATOM 1357 C C . PHE A 1 165 ? -4.824 -0.350 11.825 1.00 91.56 165 PHE A C 1
ATOM 1359 O O . PHE A 1 165 ? -4.036 -1.202 11.415 1.00 91.56 165 PHE A O 1
ATOM 1366 N N . GLY A 1 166 ? -5.570 -0.536 12.907 1.00 90.62 166 GLY A N 1
ATOM 1367 C CA . GLY A 1 166 ? -5.414 -1.723 13.720 1.00 90.62 166 GLY A CA 1
ATOM 1368 C C . GLY A 1 166 ? -6.508 -1.944 14.735 1.00 90.62 166 GLY A C 1
ATOM 1369 O O . GLY A 1 166 ? -7.337 -1.082 15.024 1.00 90.62 166 GLY A O 1
ATOM 1370 N N . THR A 1 167 ? -6.525 -3.158 15.261 1.00 89.00 167 THR A N 1
ATOM 1371 C CA . THR A 1 167 ? -7.465 -3.570 16.289 1.00 89.00 167 THR A CA 1
ATOM 1372 C C . THR A 1 167 ? -6.823 -4.578 17.227 1.00 89.00 167 THR A C 1
ATOM 1374 O O . THR A 1 167 ? -5.847 -5.245 16.880 1.00 89.00 167 THR A O 1
ATOM 1377 N N . ILE A 1 168 ? -7.396 -4.709 18.419 1.00 89.12 168 ILE A N 1
ATOM 1378 C CA . ILE A 1 168 ? -6.977 -5.717 19.383 1.00 89.12 168 ILE A CA 1
ATOM 1379 C C . ILE A 1 168 ? -7.830 -6.959 19.179 1.00 89.12 168 ILE A C 1
ATOM 1381 O O . ILE A 1 168 ? -9.065 -6.916 19.185 1.00 89.12 168 ILE A O 1
ATOM 1385 N N . VAL A 1 169 ? -7.143 -8.077 19.000 1.00 88.38 169 VAL A N 1
ATOM 1386 C CA . VAL A 1 169 ? -7.751 -9.387 18.819 1.00 88.38 169 VAL A CA 1
ATOM 1387 C C . VAL A 1 169 ? -7.239 -10.350 19.869 1.00 88.38 169 VAL A C 1
ATOM 1389 O O . VAL A 1 169 ? -6.087 -10.292 20.299 1.00 88.38 169 VAL A O 1
ATOM 1392 N N . ARG A 1 170 ? -8.092 -11.297 20.239 1.00 86.56 170 ARG A N 1
ATOM 1393 C CA . ARG A 1 170 ? -7.700 -12.460 21.025 1.00 86.56 170 ARG A CA 1
ATOM 1394 C C . ARG A 1 170 ? -7.823 -13.704 20.175 1.00 86.56 170 ARG A C 1
ATOM 1396 O O . ARG A 1 170 ? -8.711 -13.828 19.329 1.00 86.56 170 ARG A O 1
ATOM 1403 N N . ARG A 1 171 ? -6.946 -14.665 20.431 1.00 80.25 171 ARG A N 1
ATOM 1404 C CA . ARG A 1 171 ? -7.070 -15.981 19.826 1.00 80.25 171 ARG A CA 1
ATOM 1405 C C . ARG A 1 171 ? -8.029 -16.850 20.629 1.00 80.25 171 ARG A C 1
ATOM 1407 O O . ARG A 1 171 ? -7.802 -17.111 21.806 1.00 80.25 171 ARG A O 1
ATOM 1414 N N . LYS A 1 172 ? -9.048 -17.386 19.965 1.00 77.38 172 LYS A N 1
ATOM 1415 C CA . LYS A 1 172 ? -9.952 -18.387 20.533 1.00 77.38 172 LYS A CA 1
ATOM 1416 C C . LYS A 1 172 ? -10.153 -19.520 19.543 1.00 77.38 172 LYS A C 1
ATOM 1418 O O . LYS A 1 172 ? -10.558 -19.299 18.406 1.00 77.38 172 LYS A O 1
ATOM 1423 N N . ASN A 1 173 ? -9.858 -20.752 19.961 1.00 70.00 173 ASN A N 1
ATOM 1424 C CA . ASN A 1 173 ? -10.041 -21.957 19.141 1.00 70.00 173 ASN A CA 1
ATOM 1425 C C . ASN A 1 173 ? -9.477 -21.808 17.714 1.00 70.00 173 ASN A C 1
ATOM 1427 O O . ASN A 1 173 ? -10.184 -22.058 16.741 1.00 70.00 173 ASN A O 1
ATOM 1431 N N . SER A 1 174 ? -8.219 -21.367 17.588 1.00 70.19 174 SER A N 1
ATOM 1432 C CA . SER A 1 174 ? -7.502 -21.085 16.327 1.00 70.19 174 SER A CA 1
ATOM 1433 C C . SER A 1 174 ? -7.983 -19.891 15.487 1.00 70.19 174 SER A C 1
ATOM 1435 O O . SER A 1 174 ? -7.303 -19.550 14.526 1.00 70.19 174 SER A O 1
ATOM 1437 N N . LYS A 1 175 ? -9.066 -19.202 15.867 1.00 77.44 175 LYS A N 1
ATOM 1438 C CA . LYS A 1 175 ? -9.558 -17.996 15.182 1.00 77.44 175 LYS A CA 1
ATOM 1439 C C . LYS A 1 175 ? -9.210 -16.728 15.954 1.00 77.44 175 LYS A C 1
ATOM 1441 O O . LYS A 1 175 ? -9.084 -16.760 17.178 1.00 77.44 175 LYS A O 1
ATOM 1446 N N . LEU A 1 176 ? -9.071 -15.623 15.227 1.00 83.12 176 LEU A N 1
ATOM 1447 C CA . LEU A 1 176 ? -8.971 -14.288 15.808 1.00 83.12 176 LEU A CA 1
ATOM 1448 C C . LEU A 1 176 ? -10.380 -13.742 16.056 1.00 83.12 176 LEU A C 1
ATOM 1450 O O . LEU A 1 176 ? -11.209 -13.719 15.147 1.00 83.12 176 LEU A O 1
ATOM 1454 N N . GLU A 1 177 ? -10.642 -13.315 17.285 1.00 83.88 177 GLU A N 1
ATOM 1455 C CA . GLU A 1 177 ? -11.868 -12.626 17.680 1.00 83.88 177 GLU A CA 1
ATOM 1456 C C . GLU A 1 177 ? -11.520 -11.190 18.074 1.00 83.88 177 GLU A C 1
ATOM 1458 O O . GLU A 1 177 ? -10.600 -10.961 18.861 1.00 83.88 177 GLU A O 1
ATOM 1463 N N . LYS A 1 178 ? -12.252 -10.223 17.512 1.00 83.88 178 LYS A N 1
ATOM 1464 C CA . LYS A 1 178 ? -12.127 -8.806 17.862 1.00 83.88 178 LYS A CA 1
ATOM 1465 C C 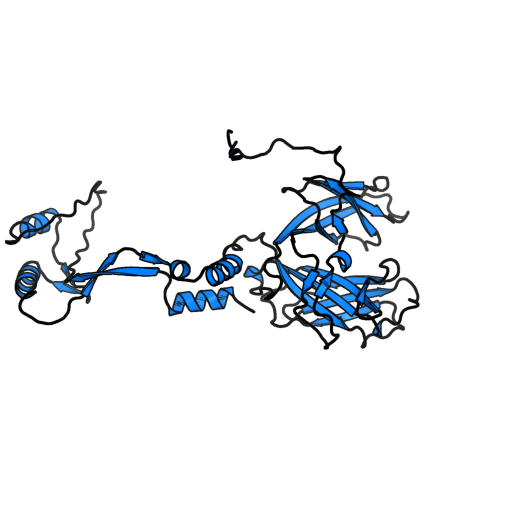. LYS A 1 178 ? -12.617 -8.586 19.291 1.00 83.88 178 LYS A C 1
ATOM 1467 O O . LYS A 1 178 ? -13.685 -9.083 19.654 1.00 83.88 178 LYS A O 1
ATOM 1472 N N . LEU A 1 179 ? -11.858 -7.834 20.080 1.00 80.00 179 LEU A N 1
ATOM 1473 C CA . LEU A 1 179 ? -12.256 -7.460 21.434 1.00 80.00 179 LEU A CA 1
ATOM 1474 C C . LEU A 1 179 ? -13.212 -6.251 21.399 1.00 80.00 179 LEU A C 1
ATOM 1476 O O . LEU A 1 179 ? -13.127 -5.419 20.493 1.00 80.00 179 LEU A O 1
ATOM 1480 N N . ASP A 1 180 ? -14.157 -6.164 22.343 1.00 70.12 180 ASP A N 1
ATOM 1481 C CA . ASP A 1 180 ? -15.138 -5.068 22.362 1.00 70.12 180 ASP A CA 1
ATOM 1482 C C . ASP A 1 180 ? -14.434 -3.723 22.613 1.00 70.12 180 ASP A C 1
ATOM 1484 O O . ASP A 1 180 ? -13.875 -3.481 23.685 1.00 70.12 180 ASP A O 1
ATOM 1488 N N . GLN A 1 181 ? -14.499 -2.837 21.614 1.00 65.94 181 GLN A N 1
ATOM 1489 C CA . GLN A 1 181 ? -13.886 -1.505 21.625 1.00 65.94 181 GLN A CA 1
ATOM 1490 C C . GLN A 1 181 ? -14.458 -0.579 22.709 1.00 65.94 181 GLN A C 1
ATOM 1492 O O . GLN A 1 181 ? -13.902 0.485 22.959 1.00 65.94 181 GLN A O 1
ATOM 1497 N N . LYS A 1 182 ? -15.566 -0.949 23.369 1.00 65.38 182 LYS A N 1
ATOM 1498 C CA . LYS A 1 182 ? -16.094 -0.179 24.506 1.00 65.38 182 LYS A CA 1
ATOM 1499 C C . LYS A 1 182 ? -15.141 -0.118 25.695 1.00 65.38 182 LYS A C 1
ATOM 1501 O O . LYS A 1 182 ? -15.166 0.878 26.410 1.00 65.38 182 LYS A O 1
ATOM 1506 N N . ASN A 1 183 ? -14.355 -1.172 25.908 1.00 67.38 183 ASN A N 1
ATOM 1507 C CA . ASN A 1 183 ? -13.527 -1.311 27.107 1.00 67.38 183 ASN A CA 1
ATOM 1508 C C . ASN A 1 183 ? -12.051 -1.014 26.837 1.00 67.38 183 ASN A C 1
ATOM 1510 O O . ASN A 1 183 ? -11.297 -0.724 27.767 1.00 67.38 183 ASN A O 1
ATOM 1514 N N . ILE A 1 184 ? -11.640 -1.117 25.570 1.00 76.81 184 ILE A N 1
ATOM 1515 C CA . ILE A 1 184 ? -10.254 -0.958 25.146 1.00 76.81 184 ILE A CA 1
ATOM 1516 C C . ILE A 1 184 ? -10.221 -0.160 23.852 1.00 76.81 184 ILE A C 1
ATOM 1518 O O . ILE A 1 184 ? -10.840 -0.533 22.855 1.00 76.81 184 ILE A O 1
ATOM 1522 N N . SER A 1 185 ? -9.449 0.917 23.875 1.00 80.94 185 SER A N 1
ATOM 1523 C CA . SER A 1 185 ? -9.146 1.727 22.698 1.00 80.94 185 SER A CA 1
ATOM 1524 C C . SER A 1 185 ? -7.683 1.559 22.317 1.00 80.94 185 SER A C 1
ATOM 1526 O O . SER A 1 185 ? -6.826 1.388 23.185 1.00 80.94 185 SER A O 1
ATOM 1528 N N . ILE A 1 186 ? -7.412 1.589 21.017 1.00 86.50 186 ILE A N 1
ATOM 1529 C CA . ILE A 1 186 ? -6.065 1.540 20.461 1.00 86.50 186 ILE A CA 1
ATOM 1530 C C . ILE A 1 186 ? -5.907 2.695 19.488 1.00 86.50 186 ILE A C 1
ATOM 1532 O O . ILE A 1 186 ? -6.748 2.876 18.612 1.00 86.50 186 ILE A O 1
ATOM 1536 N N . ASN A 1 187 ? -4.828 3.447 19.657 1.00 89.56 187 ASN A N 1
ATOM 1537 C CA . ASN A 1 187 ? -4.426 4.509 18.751 1.00 89.56 187 ASN A CA 1
ATOM 1538 C C . ASN A 1 187 ? -3.004 4.236 18.276 1.00 89.56 187 ASN A C 1
ATOM 1540 O O . ASN A 1 187 ? -2.185 3.714 19.035 1.00 89.56 187 ASN A O 1
ATOM 1544 N N . PHE A 1 188 ? -2.716 4.620 17.041 1.00 91.94 188 PHE A N 1
ATOM 1545 C CA . PHE A 1 188 ? -1.384 4.531 16.462 1.00 91.94 188 PHE A CA 1
ATOM 1546 C C . PHE A 1 188 ? -0.799 5.929 16.314 1.00 91.94 188 PHE A C 1
ATOM 1548 O O . PHE A 1 188 ? -1.523 6.900 16.101 1.00 91.94 188 PHE A O 1
ATOM 1555 N N . GLY A 1 189 ? 0.507 6.045 16.497 1.00 91.19 189 GLY A N 1
ATOM 1556 C CA . GLY A 1 189 ? 1.201 7.315 16.371 1.00 91.19 189 GLY A CA 1
ATOM 1557 C C . GLY A 1 189 ? 2.679 7.174 16.682 1.00 91.19 189 GLY A C 1
ATOM 1558 O O . GLY A 1 189 ? 3.193 6.060 16.799 1.00 91.19 189 GLY A O 1
ATOM 1559 N N . LEU A 1 190 ? 3.354 8.319 16.829 1.00 90.88 190 LEU A N 1
ATOM 1560 C CA . LEU A 1 190 ? 4.816 8.380 16.955 1.00 90.88 190 LEU A CA 1
ATOM 1561 C C . LEU A 1 190 ? 5.480 7.581 15.821 1.00 90.88 190 LEU A C 1
ATOM 1563 O O . LEU A 1 190 ? 6.259 6.661 16.064 1.00 90.88 190 LEU A O 1
ATOM 1567 N N . TYR A 1 191 ? 5.065 7.899 14.594 1.00 92.94 191 TYR A N 1
ATOM 1568 C CA . TYR A 1 191 ? 5.554 7.274 13.375 1.00 92.94 191 TYR A CA 1
ATOM 1569 C C . TYR A 1 191 ? 7.042 7.580 13.178 1.00 92.94 191 TYR A C 1
ATOM 1571 O O . TYR A 1 191 ? 7.490 8.696 13.420 1.00 92.94 191 TYR A O 1
ATOM 1579 N N . ASP A 1 192 ? 7.787 6.571 12.747 1.00 92.38 192 ASP A N 1
ATOM 1580 C CA . ASP A 1 192 ? 9.195 6.636 12.363 1.00 92.38 192 ASP A CA 1
ATOM 1581 C C . ASP A 1 192 ? 9.410 5.751 11.118 1.00 92.38 192 ASP A C 1
ATOM 1583 O O . ASP A 1 192 ? 8.549 4.946 10.734 1.00 92.38 192 ASP A O 1
ATOM 1587 N N . VAL A 1 193 ? 10.575 5.866 10.487 1.00 92.12 193 VAL A N 1
ATOM 1588 C CA . VAL A 1 193 ? 11.003 5.024 9.364 1.00 92.12 193 VAL A CA 1
ATOM 1589 C C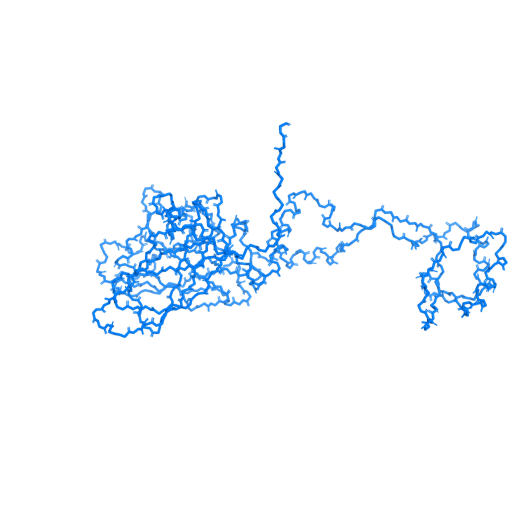 . VAL A 1 193 ? 11.121 3.549 9.751 1.00 92.12 193 VAL A C 1
ATOM 1591 O O . VAL A 1 193 ? 10.912 2.677 8.907 1.00 92.12 193 VAL A O 1
ATOM 1594 N N . ASP A 1 194 ? 11.408 3.270 11.024 1.00 92.62 194 ASP A N 1
ATOM 1595 C CA . ASP A 1 194 ? 11.597 1.921 11.569 1.00 92.62 194 ASP A CA 1
ATOM 1596 C C . ASP A 1 194 ? 10.326 1.338 12.211 1.00 92.62 194 ASP A C 1
ATOM 1598 O O . ASP A 1 194 ? 10.330 0.188 12.664 1.00 92.62 194 ASP A O 1
ATOM 1602 N N . GLY A 1 195 ? 9.223 2.093 12.251 1.00 93.44 195 GLY A N 1
ATOM 1603 C CA . GLY A 1 195 ? 7.944 1.616 12.771 1.00 93.44 195 GLY A CA 1
ATOM 1604 C C . GLY A 1 195 ? 7.172 2.672 13.546 1.00 93.44 195 GLY A C 1
ATOM 1605 O O . GLY A 1 195 ? 7.323 3.864 13.317 1.00 93.44 195 GLY A O 1
ATOM 1606 N N . PHE A 1 196 ? 6.310 2.232 14.456 1.00 95.81 196 PHE A N 1
ATOM 1607 C CA . PHE A 1 196 ? 5.343 3.101 15.125 1.00 95.81 196 PHE A CA 1
ATOM 1608 C C . PHE A 1 196 ? 4.993 2.594 16.521 1.00 95.81 196 PHE A C 1
ATOM 1610 O O . PHE A 1 196 ? 5.343 1.476 16.909 1.00 95.81 196 PHE A O 1
ATOM 1617 N N . PHE A 1 197 ? 4.274 3.412 17.286 1.00 93.94 197 PHE A N 1
ATOM 1618 C CA . PHE A 1 197 ? 3.759 3.033 18.595 1.00 93.94 197 PHE A CA 1
ATOM 1619 C C . PHE A 1 197 ? 2.251 2.817 18.553 1.00 93.94 197 PHE A C 1
ATOM 1621 O O . PHE A 1 197 ? 1.503 3.587 17.953 1.00 93.94 197 PHE A O 1
ATOM 1628 N N . ALA A 1 198 ? 1.809 1.770 19.242 1.00 93.12 198 ALA A N 1
ATOM 1629 C CA . ALA A 1 198 ? 0.419 1.551 19.592 1.00 93.12 198 ALA A CA 1
ATOM 1630 C C . ALA A 1 198 ? 0.201 1.955 21.054 1.00 93.12 198 ALA A C 1
ATOM 1632 O O . ALA A 1 198 ? 0.805 1.374 21.961 1.00 93.12 198 ALA A O 1
ATOM 1633 N N . THR A 1 199 ? -0.680 2.926 21.278 1.00 90.75 199 THR A N 1
ATOM 1634 C CA . THR A 1 199 ? -1.148 3.320 22.608 1.00 90.75 199 THR A CA 1
ATOM 1635 C C . THR A 1 199 ? -2.470 2.627 22.885 1.00 90.75 199 THR A C 1
ATOM 1637 O O . THR A 1 199 ? -3.454 2.846 22.178 1.00 90.75 199 THR A O 1
ATOM 1640 N N . ILE A 1 200 ? -2.498 1.794 23.920 1.00 87.88 200 ILE A N 1
ATOM 1641 C CA . ILE A 1 200 ? -3.659 0.996 24.302 1.00 87.88 200 ILE A CA 1
ATOM 1642 C C . ILE A 1 200 ? -4.184 1.532 25.627 1.00 87.88 200 ILE A C 1
ATOM 1644 O O . ILE A 1 200 ? -3.475 1.494 26.629 1.00 87.88 200 ILE A O 1
ATOM 1648 N N . LYS A 1 201 ? -5.415 2.042 25.633 1.00 83.94 201 LYS A N 1
ATOM 1649 C CA . LYS A 1 201 ? -6.066 2.587 26.831 1.00 83.94 201 LYS A CA 1
ATOM 1650 C C . LYS A 1 201 ? -7.233 1.705 27.244 1.00 83.94 201 LYS A C 1
ATOM 1652 O O . LYS A 1 201 ? -8.125 1.437 26.433 1.00 83.94 201 LYS A O 1
ATOM 1657 N N . ASN A 1 202 ? -7.260 1.362 28.526 1.00 77.56 202 ASN A N 1
ATOM 1658 C CA . ASN A 1 202 ? -8.289 0.535 29.144 1.00 77.56 202 ASN A CA 1
ATOM 1659 C C . ASN A 1 202 ? -9.214 1.437 29.968 1.00 77.56 202 ASN A C 1
ATOM 1661 O O . ASN A 1 202 ? -8.764 2.138 30.875 1.00 77.56 202 ASN A O 1
ATOM 1665 N N . SER A 1 203 ? -10.510 1.453 29.654 1.00 65.25 203 SER A N 1
ATOM 1666 C CA . SER A 1 203 ? -11.475 2.308 30.362 1.00 65.25 203 SER A CA 1
ATOM 1667 C C . SER A 1 203 ? -12.003 1.682 31.656 1.00 65.25 203 SER A C 1
ATOM 1669 O O . SER A 1 203 ? -12.434 2.406 32.552 1.00 65.25 203 SER A O 1
ATOM 1671 N N . GLU A 1 204 ? -11.949 0.354 31.774 1.00 64.88 204 GLU A N 1
ATOM 1672 C CA . GLU A 1 204 ? -12.335 -0.424 32.957 1.00 64.88 204 GLU A CA 1
ATOM 1673 C C . GLU A 1 204 ? -11.338 -1.575 33.175 1.00 64.88 204 GLU A C 1
ATOM 1675 O O . GLU A 1 204 ? -10.563 -1.900 32.274 1.00 64.88 204 GLU A O 1
ATOM 1680 N N . LYS A 1 205 ? -11.354 -2.220 34.356 1.00 58.19 205 LYS A N 1
ATOM 1681 C CA . LYS A 1 205 ? -10.623 -3.485 34.544 1.00 58.19 205 LYS A CA 1
ATOM 1682 C C . LYS A 1 205 ? -11.170 -4.501 33.548 1.00 58.19 205 LYS A C 1
ATOM 1684 O O . LYS A 1 205 ? -12.272 -5.016 33.732 1.00 58.19 205 LYS A O 1
ATOM 1689 N N . ILE A 1 206 ? -10.404 -4.771 32.500 1.00 60.53 206 ILE A N 1
ATOM 1690 C CA . ILE A 1 206 ? -10.744 -5.789 31.519 1.00 60.53 206 ILE A CA 1
ATOM 1691 C C . ILE A 1 206 ? -10.759 -7.130 32.266 1.00 60.53 206 ILE A C 1
ATOM 1693 O O . ILE A 1 206 ? -9.802 -7.473 32.952 1.00 60.53 206 ILE A O 1
ATOM 1697 N N . GLU A 1 207 ? -11.820 -7.926 32.126 1.00 60.34 207 GLU A N 1
ATOM 1698 C CA . GLU A 1 207 ? -11.800 -9.327 32.594 1.00 60.34 207 GLU A CA 1
ATOM 1699 C C . GLU A 1 207 ? -10.796 -10.197 31.808 1.00 60.34 207 GLU A C 1
ATOM 1701 O O . GLU A 1 207 ? -10.590 -11.366 32.126 1.00 60.34 207 GLU A O 1
ATOM 1706 N N . THR A 1 208 ? -10.208 -9.651 30.742 1.00 65.56 208 THR A N 1
ATOM 1707 C CA . THR A 1 208 ? -9.347 -10.349 29.789 1.00 65.56 208 THR A CA 1
ATOM 1708 C C . THR A 1 208 ? -7.907 -9.910 30.002 1.00 65.56 208 THR A C 1
ATOM 1710 O O . THR A 1 208 ? -7.626 -8.718 29.951 1.00 65.56 208 THR A O 1
ATOM 1713 N N . ASP A 1 209 ? -7.028 -10.886 30.210 1.00 75.00 209 ASP A N 1
ATOM 1714 C CA . ASP A 1 209 ? -5.575 -10.717 30.276 1.00 75.00 209 ASP A CA 1
ATOM 1715 C C . ASP A 1 209 ? -5.053 -10.154 28.940 1.00 75.00 209 ASP A C 1
ATOM 1717 O O . ASP A 1 209 ? -5.274 -10.754 27.875 1.00 75.00 209 ASP A O 1
ATOM 1721 N N . ILE A 1 210 ? -4.415 -8.978 28.977 1.00 78.69 210 ILE A N 1
ATOM 1722 C CA . ILE A 1 210 ? -3.932 -8.304 27.767 1.00 78.69 210 ILE A CA 1
ATOM 1723 C C . ILE A 1 210 ? -2.739 -9.047 27.166 1.00 78.69 210 ILE A C 1
ATOM 1725 O O . ILE A 1 210 ? -2.540 -8.997 25.952 1.00 78.69 210 ILE A O 1
ATOM 1729 N N . ASN A 1 211 ? -2.021 -9.830 27.974 1.00 79.88 211 ASN A N 1
ATOM 1730 C CA . ASN A 1 211 ? -0.882 -10.628 27.531 1.00 79.88 211 ASN A CA 1
ATOM 1731 C C . ASN A 1 211 ? -1.285 -11.757 26.581 1.00 79.88 211 ASN A C 1
ATOM 1733 O O . ASN A 1 211 ? -0.470 -12.242 25.796 1.00 79.88 211 ASN A O 1
ATOM 1737 N N . GLU A 1 212 ? -2.553 -12.169 26.607 1.00 84.06 212 GLU A N 1
ATOM 1738 C CA . GLU A 1 212 ? -3.101 -13.143 25.660 1.00 84.06 212 GLU A CA 1
ATOM 1739 C C . GLU A 1 212 ? -3.606 -12.511 24.350 1.00 84.06 212 GLU A C 1
ATOM 1741 O O . GLU A 1 212 ? -4.106 -13.218 23.461 1.00 84.06 212 GLU A O 1
ATOM 1746 N N . CYS A 1 213 ? -3.512 -11.187 24.225 1.00 87.62 213 CYS A N 1
ATOM 1747 C CA . CYS A 1 213 ? -4.011 -10.435 23.086 1.00 87.62 213 CYS A CA 1
ATOM 1748 C C . CYS A 1 213 ? -2.904 -10.084 22.083 1.00 87.62 213 CYS A C 1
ATOM 1750 O O . CYS A 1 213 ? -1.701 -10.168 22.343 1.00 87.62 213 CYS A O 1
ATOM 1752 N N . TYR A 1 214 ? -3.350 -9.692 20.895 1.00 89.88 214 TYR A N 1
ATOM 1753 C CA . TYR A 1 214 ? -2.504 -9.269 19.792 1.00 89.88 214 TYR A CA 1
ATOM 1754 C C . TYR A 1 214 ? -3.046 -7.971 19.209 1.00 89.88 214 TYR A C 1
ATOM 1756 O O . TYR A 1 214 ? -4.261 -7.772 19.132 1.00 89.88 214 TYR A O 1
ATOM 1764 N N . VAL A 1 215 ? -2.143 -7.123 18.735 1.00 91.75 215 VAL A N 1
ATOM 1765 C CA . VAL A 1 215 ? -2.466 -6.005 17.857 1.00 91.75 215 VAL A CA 1
ATOM 1766 C C . VAL A 1 215 ? -2.373 -6.505 16.432 1.00 91.75 215 VAL A C 1
ATOM 1768 O O . VAL A 1 215 ? -1.300 -6.872 15.957 1.00 91.75 215 VAL A O 1
ATOM 1771 N N . LEU A 1 216 ? -3.511 -6.525 15.756 1.00 92.31 216 LEU A N 1
ATOM 1772 C CA . LEU A 1 216 ? -3.586 -6.744 14.325 1.00 92.31 216 LEU A CA 1
ATOM 1773 C C . LEU A 1 216 ? -3.514 -5.380 13.652 1.00 92.31 216 LEU A C 1
ATOM 1775 O O . LEU A 1 216 ? -4.287 -4.493 14.014 1.00 92.31 216 LEU A O 1
ATOM 1779 N N . TRP A 1 217 ? -2.596 -5.201 12.710 1.00 93.50 217 TRP A N 1
ATOM 1780 C CA . TRP A 1 217 ? -2.346 -3.903 12.094 1.00 93.50 217 TRP A CA 1
ATOM 1781 C C . TRP A 1 217 ? -2.129 -4.006 10.584 1.00 93.50 217 TRP A C 1
ATOM 1783 O O . TRP A 1 217 ? -1.757 -5.050 10.040 1.00 93.50 217 TRP A O 1
ATOM 1793 N N . MET A 1 218 ? -2.374 -2.894 9.903 1.00 93.38 218 MET A N 1
ATOM 1794 C CA . MET A 1 218 ? -2.049 -2.685 8.501 1.00 93.38 218 MET A CA 1
ATOM 1795 C C . MET A 1 218 ? -1.557 -1.262 8.283 1.00 93.38 218 MET A C 1
ATOM 1797 O O . MET A 1 218 ? -2.030 -0.325 8.923 1.00 93.38 218 MET A O 1
ATOM 1801 N N . ILE A 1 219 ? -0.625 -1.124 7.350 1.00 93.88 219 ILE A N 1
ATOM 1802 C CA . ILE A 1 219 ? -0.049 0.149 6.944 1.00 93.88 219 ILE A CA 1
ATOM 1803 C C . ILE A 1 219 ? -0.579 0.495 5.564 1.00 93.88 219 ILE A C 1
ATOM 1805 O O . ILE A 1 219 ? -0.444 -0.296 4.623 1.00 93.88 219 ILE A O 1
ATOM 1809 N N . ILE A 1 220 ? -1.152 1.686 5.445 1.00 92.62 220 ILE A N 1
ATOM 1810 C CA . ILE A 1 220 ? -1.652 2.246 4.196 1.00 92.62 220 ILE A CA 1
ATOM 1811 C C . ILE A 1 220 ? -0.815 3.472 3.848 1.00 92.62 220 ILE A C 1
ATOM 1813 O O . ILE A 1 220 ? -0.593 4.347 4.677 1.00 92.62 220 ILE A O 1
ATOM 1817 N N . GLY A 1 221 ? -0.356 3.554 2.606 1.00 91.44 221 GLY A N 1
ATOM 1818 C CA . GLY A 1 221 ? 0.413 4.702 2.139 1.00 91.44 221 GLY A CA 1
ATOM 1819 C C . GLY A 1 221 ? 0.678 4.636 0.646 1.00 91.44 221 GLY A C 1
ATOM 1820 O O . GLY A 1 221 ? 0.190 3.732 -0.040 1.00 91.44 221 GLY A O 1
ATOM 1821 N N . ASN A 1 222 ? 1.445 5.599 0.138 1.00 89.81 222 ASN A N 1
ATOM 1822 C CA . ASN A 1 222 ? 1.870 5.607 -1.256 1.00 89.81 222 ASN A CA 1
ATOM 1823 C C . ASN A 1 222 ? 3.145 4.749 -1.417 1.00 89.81 222 ASN A C 1
ATOM 1825 O O . ASN A 1 222 ? 4.199 5.118 -0.888 1.00 89.81 222 ASN A O 1
ATOM 1829 N N . PRO A 1 223 ? 3.097 3.631 -2.170 1.00 88.19 223 PRO A N 1
ATOM 1830 C CA . PRO A 1 223 ? 4.256 2.757 -2.352 1.00 88.19 223 PRO A CA 1
ATOM 1831 C C . PRO A 1 223 ? 5.493 3.434 -2.949 1.00 88.19 223 PRO A C 1
ATOM 1833 O O . PRO A 1 223 ? 6.611 2.995 -2.689 1.00 88.19 223 PRO A O 1
ATOM 1836 N N . LEU A 1 224 ? 5.310 4.468 -3.777 1.00 83.75 224 LEU A N 1
ATOM 1837 C CA . LEU A 1 224 ? 6.412 5.182 -4.424 1.00 83.75 224 LEU A CA 1
ATOM 1838 C C . LEU A 1 224 ? 7.092 6.153 -3.465 1.00 83.75 224 LEU A C 1
ATOM 1840 O O . LEU A 1 224 ? 8.317 6.229 -3.452 1.00 83.75 224 LEU A O 1
ATOM 1844 N N . GLU A 1 225 ? 6.314 6.860 -2.644 1.00 87.81 225 GLU A N 1
ATOM 1845 C CA . GLU A 1 225 ? 6.869 7.784 -1.648 1.00 87.81 225 GLU A CA 1
ATOM 1846 C C . GLU A 1 225 ? 7.632 7.038 -0.553 1.00 87.81 225 GLU A C 1
ATOM 1848 O O . GLU A 1 225 ? 8.660 7.516 -0.082 1.00 87.81 225 GLU A O 1
ATOM 1853 N N . LEU A 1 226 ? 7.157 5.847 -0.182 1.00 88.25 226 LEU A N 1
ATOM 1854 C CA . LEU A 1 226 ? 7.728 5.046 0.902 1.00 88.25 226 LEU A CA 1
ATOM 1855 C C . LEU A 1 226 ? 8.692 3.961 0.402 1.00 88.25 226 LEU A C 1
ATOM 1857 O O . LEU A 1 226 ? 9.336 3.290 1.205 1.00 88.25 226 LEU A O 1
ATOM 1861 N N . SER A 1 227 ? 8.797 3.778 -0.920 1.00 85.12 227 SER A N 1
ATOM 1862 C CA . SER A 1 227 ? 9.575 2.727 -1.596 1.00 85.12 227 SER A CA 1
ATOM 1863 C C . SER A 1 227 ? 9.297 1.299 -1.100 1.00 85.12 227 SER A C 1
ATOM 1865 O O . SER A 1 227 ? 10.144 0.416 -1.244 1.00 85.12 227 SER A O 1
ATOM 1867 N N . ILE A 1 228 ? 8.113 1.039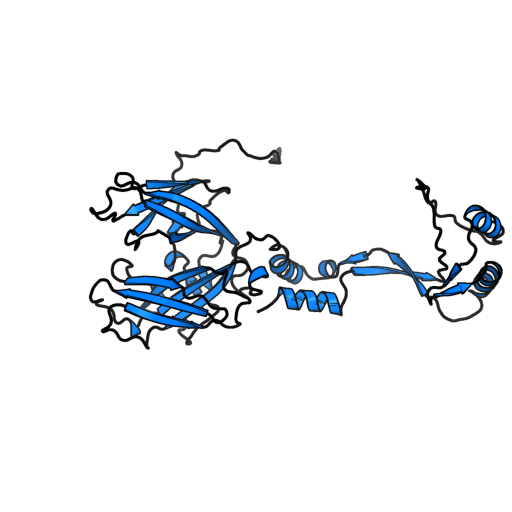 -0.542 1.00 86.94 228 ILE A N 1
ATOM 1868 C CA . ILE A 1 228 ? 7.706 -0.269 -0.015 1.00 86.94 228 ILE A CA 1
ATOM 1869 C C . ILE A 1 228 ? 6.436 -0.731 -0.712 1.00 86.94 228 ILE A C 1
ATOM 1871 O O . ILE A 1 228 ? 5.502 0.030 -0.923 1.00 86.94 228 ILE A O 1
ATOM 1875 N N . PHE A 1 229 ? 6.398 -2.017 -1.049 1.00 86.31 229 PHE A N 1
ATOM 1876 C CA . PHE A 1 229 ? 5.222 -2.677 -1.601 1.00 86.31 229 PHE A CA 1
ATOM 1877 C C . PHE A 1 229 ? 4.959 -3.962 -0.822 1.00 86.31 229 PHE A C 1
ATOM 1879 O O . PHE A 1 229 ? 5.899 -4.741 -0.610 1.00 86.31 229 PHE A O 1
ATOM 1886 N N . SER A 1 230 ? 3.692 -4.216 -0.475 1.00 86.88 230 SER A N 1
ATOM 1887 C CA . SER A 1 230 ? 3.305 -5.507 0.096 1.00 86.88 230 SER A CA 1
ATOM 1888 C C . SER A 1 230 ? 3.514 -6.598 -0.962 1.00 86.88 230 SER A C 1
ATOM 1890 O O . SER A 1 230 ? 2.978 -6.499 -2.071 1.00 86.88 230 SER A O 1
ATOM 1892 N N . PRO A 1 231 ? 4.286 -7.656 -0.675 1.00 81.81 231 PRO A N 1
ATOM 1893 C CA . PRO A 1 231 ? 4.476 -8.745 -1.627 1.00 81.81 231 PRO A CA 1
ATOM 1894 C C . PRO A 1 231 ? 3.167 -9.491 -1.923 1.00 81.81 231 PRO A C 1
ATOM 1896 O O . PRO A 1 231 ? 3.005 -10.025 -3.029 1.00 81.81 231 PRO A O 1
ATOM 1899 N N . ILE A 1 232 ? 2.245 -9.491 -0.958 1.00 85.88 232 ILE A N 1
ATOM 1900 C CA . ILE A 1 232 ? 1.077 -10.365 -0.931 1.00 85.88 232 ILE A CA 1
ATOM 1901 C C . ILE A 1 232 ? -0.234 -9.583 -1.121 1.00 85.88 232 ILE A C 1
ATOM 1903 O O . ILE A 1 232 ? -1.106 -10.034 -1.857 1.00 85.88 232 ILE A O 1
ATOM 1907 N N . ASN A 1 233 ? -0.352 -8.379 -0.552 1.00 87.81 233 ASN A N 1
ATOM 1908 C CA . ASN A 1 233 ? -1.592 -7.587 -0.556 1.00 87.81 233 ASN A CA 1
ATOM 1909 C C . ASN A 1 233 ? -1.619 -6.448 -1.607 1.00 87.81 233 ASN A C 1
ATOM 1911 O O . ASN A 1 233 ? -2.610 -5.728 -1.714 1.00 87.81 233 ASN A O 1
ATOM 1915 N N . ARG A 1 234 ? -0.566 -6.285 -2.428 1.00 81.25 234 ARG A N 1
ATOM 1916 C CA . ARG A 1 234 ? -0.392 -5.182 -3.418 1.00 81.25 234 ARG A CA 1
ATOM 1917 C C . ARG A 1 234 ? -1.514 -4.978 -4.441 1.00 81.25 234 ARG A C 1
ATOM 1919 O O . ARG A 1 234 ? -1.623 -3.897 -5.026 1.00 81.25 234 ARG A O 1
ATOM 1926 N N . GLU A 1 235 ? -2.316 -6.002 -4.713 1.00 82.12 235 GLU A N 1
ATOM 1927 C CA . GLU A 1 235 ? -3.416 -5.894 -5.677 1.00 82.12 235 GLU A CA 1
ATOM 1928 C C . GLU A 1 235 ? -4.594 -5.079 -5.133 1.00 82.12 235 GLU A C 1
ATOM 1930 O O . GLU A 1 235 ? -5.346 -4.498 -5.915 1.00 82.12 235 GLU A O 1
ATOM 1935 N N . ILE A 1 236 ? -4.731 -4.988 -3.808 1.00 85.06 236 ILE A N 1
ATOM 1936 C CA . ILE A 1 236 ? -5.836 -4.280 -3.164 1.00 85.06 236 ILE A CA 1
ATOM 1937 C C . ILE A 1 236 ? -5.689 -2.784 -3.428 1.00 85.06 236 ILE A C 1
ATOM 1939 O O . ILE A 1 236 ? -4.615 -2.202 -3.268 1.00 85.06 236 ILE A O 1
ATOM 1943 N N . GLN A 1 237 ? -6.762 -2.162 -3.907 1.00 82.44 237 GLN A N 1
ATOM 1944 C CA . GLN A 1 237 ? -6.820 -0.721 -4.134 1.00 82.44 237 GLN A CA 1
ATOM 1945 C C . GLN A 1 237 ? -7.449 -0.043 -2.925 1.00 82.44 237 GLN A C 1
ATOM 1947 O O . GLN A 1 237 ? -8.453 -0.527 -2.397 1.00 82.44 237 GLN A O 1
ATOM 1952 N N . VAL A 1 238 ? -6.852 1.074 -2.513 1.00 88.56 238 VAL A N 1
ATOM 1953 C CA . VAL A 1 238 ? -7.350 1.899 -1.420 1.00 88.56 238 VAL A CA 1
ATOM 1954 C C . VAL A 1 238 ? -7.601 3.298 -1.959 1.00 88.56 238 VAL A C 1
ATOM 1956 O O . VAL A 1 238 ? -6.680 3.954 -2.435 1.00 88.56 238 VAL A O 1
ATOM 1959 N N . ASN A 1 239 ? -8.844 3.756 -1.859 1.00 89.38 239 ASN A N 1
ATOM 1960 C CA . ASN A 1 239 ? -9.184 5.149 -2.119 1.00 89.38 239 ASN A CA 1
ATOM 1961 C C . ASN A 1 239 ? -9.305 5.886 -0.790 1.00 89.38 239 ASN A C 1
ATOM 1963 O O . ASN A 1 239 ? -9.845 5.330 0.162 1.00 89.38 239 ASN A O 1
ATOM 1967 N N . CYS A 1 240 ? -8.852 7.133 -0.732 1.00 89.62 240 CYS A N 1
ATOM 1968 C CA . CYS A 1 240 ? -9.001 7.979 0.447 1.00 89.62 240 CYS A CA 1
ATOM 1969 C C . CYS A 1 240 ? -9.892 9.175 0.125 1.00 89.62 240 CYS A C 1
ATOM 1971 O O . CYS A 1 240 ? -9.796 9.768 -0.949 1.00 89.62 240 CYS A O 1
ATOM 1973 N N . ILE A 1 241 ? -10.758 9.514 1.070 1.00 90.62 241 ILE A N 1
ATOM 1974 C CA . ILE A 1 241 ? -11.563 10.726 1.074 1.00 90.62 241 ILE A CA 1
ATOM 1975 C C . ILE A 1 241 ? -11.171 11.490 2.330 1.00 90.62 241 ILE A C 1
ATOM 1977 O O . ILE A 1 241 ? -11.280 10.955 3.432 1.00 90.62 241 ILE A O 1
ATOM 1981 N N . LYS A 1 242 ? -10.708 12.726 2.152 1.00 91.00 242 LYS A N 1
ATOM 1982 C CA . LYS A 1 242 ? -10.384 13.636 3.249 1.00 91.00 242 LYS A CA 1
ATOM 1983 C C . LYS A 1 242 ? -11.453 14.711 3.303 1.00 91.00 242 LYS A C 1
ATOM 1985 O O . LYS A 1 242 ? -11.630 15.433 2.325 1.00 91.00 242 LYS A O 1
ATOM 1990 N N . GLU A 1 243 ? -12.160 14.795 4.416 1.00 90.44 243 GLU A N 1
ATOM 1991 C CA . GLU A 1 243 ? -13.273 15.720 4.611 1.00 90.44 243 GLU A CA 1
ATOM 1992 C C . GLU A 1 243 ? -13.186 16.376 5.979 1.00 90.44 243 GLU A C 1
ATOM 1994 O O . GLU A 1 243 ? -12.869 15.717 6.963 1.00 90.44 243 GLU A O 1
ATOM 1999 N N . SER A 1 244 ? -13.534 17.654 6.062 1.00 89.88 244 SER A N 1
ATOM 2000 C CA . SER A 1 244 ? -13.647 18.357 7.341 1.00 89.88 244 SER A CA 1
ATOM 2001 C C . SER A 1 244 ? -15.122 18.576 7.647 1.00 89.88 244 SER A C 1
ATOM 2003 O O . SER A 1 244 ? -15.828 19.272 6.913 1.00 89.88 244 SER A O 1
ATOM 2005 N N . ILE A 1 245 ? -15.611 17.995 8.741 1.00 87.88 245 ILE A N 1
ATOM 2006 C CA . ILE A 1 245 ? -17.003 18.123 9.171 1.00 87.88 245 ILE A CA 1
ATOM 2007 C C . ILE A 1 245 ? -17.119 18.921 10.465 1.00 87.88 245 ILE A C 1
ATOM 2009 O O . ILE A 1 245 ? -16.255 18.896 11.337 1.00 87.88 245 ILE A O 1
ATOM 2013 N N . VAL A 1 246 ? -18.251 19.607 10.608 1.00 88.25 246 VAL A N 1
ATOM 2014 C CA . VAL A 1 246 ? -18.613 20.309 11.839 1.00 88.25 246 VAL A CA 1
ATOM 2015 C C . VAL A 1 246 ? -19.647 19.476 12.585 1.00 88.25 246 VAL A C 1
ATOM 2017 O O . VAL A 1 246 ? -20.805 19.384 12.162 1.00 88.25 246 VAL A O 1
ATOM 2020 N N . ILE A 1 247 ? -19.233 18.863 13.691 1.00 83.31 247 ILE A N 1
ATOM 2021 C CA . ILE A 1 247 ? -20.107 18.082 14.560 1.00 83.31 247 ILE A CA 1
ATOM 2022 C C . ILE A 1 247 ? -20.985 19.038 15.365 1.00 83.31 247 ILE A C 1
ATOM 2024 O O . ILE A 1 247 ? -20.496 19.960 16.018 1.00 83.31 247 ILE A O 1
ATOM 2028 N N . GLN A 1 248 ? -22.292 18.799 15.321 1.00 81.31 248 GLN A N 1
ATOM 2029 C CA . GLN A 1 248 ? -23.313 19.570 16.017 1.00 81.31 248 GLN A CA 1
ATOM 2030 C C . GLN A 1 248 ? -23.992 18.712 17.097 1.00 81.31 248 GLN A C 1
ATOM 2032 O O . GLN A 1 248 ? -24.317 17.553 16.825 1.00 81.31 248 GLN A O 1
ATOM 2037 N N . PRO A 1 249 ? -24.327 19.275 18.274 1.00 75.00 249 PRO A N 1
ATOM 2038 C CA . PRO A 1 249 ? -24.897 18.513 19.394 1.00 75.00 249 PRO A CA 1
ATOM 2039 C C . PRO A 1 249 ? -26.203 17.771 19.063 1.00 75.00 249 PRO A C 1
ATOM 2041 O O . PRO A 1 249 ? -26.451 16.675 19.556 1.00 75.00 249 PRO A O 1
ATOM 2044 N N . ASN A 1 250 ? -27.035 18.349 18.191 1.00 78.69 250 ASN A N 1
ATOM 2045 C CA . ASN A 1 250 ? -28.354 17.811 17.837 1.00 78.69 250 ASN A CA 1
ATOM 2046 C C . ASN A 1 250 ? -28.351 16.968 16.552 1.00 78.69 250 ASN A C 1
ATOM 2048 O O . ASN A 1 250 ? -29.414 16.555 16.086 1.00 78.69 250 ASN A O 1
ATOM 2052 N N . LYS A 1 251 ? -27.180 16.730 15.952 1.00 83.88 251 LYS A N 1
ATOM 2053 C CA . LYS A 1 251 ? -27.037 15.972 14.709 1.00 83.88 251 LYS A CA 1
ATOM 2054 C C . LYS A 1 251 ? -26.122 14.782 14.950 1.00 83.88 251 LYS A C 1
ATOM 2056 O O . LYS A 1 251 ? -24.949 14.939 15.268 1.00 83.88 251 LYS A O 1
ATOM 2061 N N . GLN A 1 252 ? -26.666 13.586 14.765 1.00 84.62 252 GLN A N 1
ATOM 2062 C CA . GLN A 1 252 ? -25.904 12.346 14.928 1.00 84.62 252 GLN A CA 1
ATOM 2063 C C . GLN A 1 252 ? -25.417 11.778 13.598 1.00 84.62 252 GLN A C 1
ATOM 2065 O O . GLN A 1 252 ? -24.366 11.152 13.572 1.00 84.62 252 GLN A O 1
ATOM 2070 N N . ASN A 1 253 ? -26.151 12.020 12.507 1.00 90.25 253 ASN A N 1
ATOM 2071 C CA . ASN A 1 253 ? -25.881 11.418 11.204 1.00 90.25 253 ASN A CA 1
ATOM 2072 C C . ASN A 1 253 ? -25.210 12.425 10.268 1.00 90.25 253 ASN A C 1
ATOM 2074 O O . ASN A 1 253 ? -25.742 13.517 10.040 1.00 90.25 253 ASN A O 1
ATOM 2078 N N . TYR A 1 254 ? -24.080 12.035 9.692 1.00 90.06 254 TYR A N 1
ATOM 2079 C CA . TYR A 1 254 ? -23.277 12.841 8.779 1.00 90.06 254 TYR A CA 1
ATOM 2080 C C . TYR A 1 254 ? -23.061 12.056 7.495 1.00 90.06 254 TYR A C 1
ATOM 2082 O O . TYR A 1 254 ? -22.610 10.917 7.542 1.00 90.06 254 TYR A O 1
ATOM 2090 N N . ASN A 1 255 ? -23.420 12.660 6.365 1.00 91.81 255 ASN A N 1
ATOM 2091 C CA . ASN A 1 255 ? -23.262 12.059 5.048 1.00 91.81 255 ASN A CA 1
ATOM 2092 C C . ASN A 1 255 ? -22.033 12.652 4.365 1.00 91.81 255 ASN A C 1
ATOM 2094 O O . ASN A 1 255 ? -21.898 13.875 4.318 1.00 91.81 255 ASN A O 1
ATOM 2098 N N . VAL A 1 256 ? -21.193 11.782 3.822 1.00 91.44 256 VAL A N 1
ATOM 2099 C CA . VAL A 1 256 ? -20.021 12.120 3.019 1.00 91.44 256 VAL A CA 1
ATOM 2100 C C . VAL A 1 256 ? -20.259 11.613 1.605 1.00 91.44 256 VAL A C 1
ATOM 2102 O O . VAL A 1 256 ? -20.575 10.438 1.422 1.00 91.44 256 VAL A O 1
ATOM 2105 N N . ILE A 1 257 ? -20.140 12.496 0.615 1.00 91.62 257 ILE A N 1
ATOM 2106 C CA . ILE A 1 257 ? -20.261 12.138 -0.802 1.00 91.62 257 ILE A CA 1
ATOM 2107 C C . ILE A 1 257 ? -18.929 11.548 -1.260 1.00 91.62 257 ILE A C 1
ATOM 2109 O O . ILE A 1 257 ? -17.864 12.074 -0.948 1.00 91.62 257 ILE A O 1
ATOM 2113 N N . THR A 1 258 ? -18.985 10.446 -1.998 1.00 89.19 258 THR A N 1
ATOM 2114 C CA . THR A 1 258 ? -17.807 9.790 -2.554 1.00 89.19 258 THR A CA 1
ATOM 2115 C C . THR A 1 258 ? -17.645 10.184 -4.024 1.00 89.19 258 THR A C 1
ATOM 2117 O O . THR A 1 258 ? -18.612 10.115 -4.784 1.00 89.19 258 THR A O 1
ATOM 2120 N N . PRO A 1 259 ? -16.432 10.550 -4.482 1.00 87.00 259 PRO A N 1
ATOM 2121 C CA . PRO A 1 259 ? -16.194 10.944 -5.877 1.00 87.00 259 PRO A CA 1
ATOM 2122 C C . PRO A 1 259 ? -16.217 9.755 -6.856 1.00 87.00 259 PRO A C 1
ATOM 2124 O O . PRO A 1 259 ? -15.963 9.905 -8.047 1.00 87.00 259 PRO A O 1
ATOM 2127 N N . PHE A 1 260 ? -16.496 8.554 -6.358 1.00 85.06 260 PHE A N 1
ATOM 2128 C CA . PHE A 1 260 ? -16.540 7.304 -7.102 1.00 85.06 260 PHE A CA 1
ATOM 2129 C C . PHE A 1 260 ? -17.670 6.420 -6.577 1.00 85.06 260 PHE A C 1
ATOM 2131 O O . PHE A 1 260 ? -18.174 6.624 -5.469 1.00 85.06 260 PHE A O 1
ATOM 2138 N N . LEU A 1 261 ? -18.042 5.417 -7.375 1.00 88.81 261 LEU A N 1
ATOM 2139 C CA . LEU A 1 261 ? -19.138 4.517 -7.044 1.00 88.81 261 LEU A CA 1
ATOM 2140 C C . LEU A 1 261 ? -18.717 3.430 -6.050 1.00 88.81 261 LEU A C 1
ATOM 2142 O O . LEU A 1 261 ? -17.778 2.679 -6.303 1.00 88.81 261 LEU A O 1
ATOM 2146 N N . LEU A 1 262 ? -19.472 3.309 -4.964 1.00 89.94 262 LEU A N 1
ATOM 2147 C CA . LEU A 1 262 ? -19.358 2.255 -3.965 1.00 89.94 262 LEU A CA 1
ATOM 2148 C C . LEU A 1 262 ? -20.082 0.985 -4.414 1.00 89.94 262 LEU A C 1
ATOM 2150 O O . LEU A 1 262 ? -21.088 1.022 -5.132 1.00 89.94 262 LEU A O 1
ATOM 2154 N N . SER A 1 263 ? -19.596 -0.153 -3.927 1.00 89.06 263 SER A N 1
ATOM 2155 C CA . SER A 1 263 ? -20.201 -1.463 -4.154 1.00 89.06 263 SER A CA 1
ATOM 2156 C C . SER A 1 263 ? -20.304 -2.272 -2.867 1.00 89.06 263 SER A C 1
ATOM 2158 O O . SER A 1 263 ? -19.521 -2.096 -1.935 1.00 89.06 263 SER A O 1
ATOM 2160 N N . GLU A 1 264 ? -21.249 -3.209 -2.842 1.00 88.31 264 GLU A N 1
ATOM 2161 C CA . GLU A 1 264 ? -21.341 -4.208 -1.779 1.00 88.31 264 GLU A CA 1
ATOM 2162 C C . GLU A 1 264 ? -20.019 -4.984 -1.655 1.00 88.31 264 GLU A C 1
ATOM 2164 O O . GLU A 1 264 ? -19.404 -5.354 -2.656 1.00 88.31 264 GLU A O 1
ATOM 2169 N N . GLY A 1 265 ? -19.593 -5.238 -0.419 1.00 85.44 265 GLY A N 1
ATOM 2170 C CA . GLY A 1 265 ? -18.334 -5.903 -0.096 1.00 85.44 265 GLY A CA 1
ATOM 2171 C C . GLY A 1 265 ? -17.144 -4.957 0.057 1.00 85.44 265 GLY A C 1
ATOM 2172 O O . GLY A 1 265 ? -16.092 -5.413 0.494 1.00 85.44 265 GLY A O 1
ATOM 2173 N N . CYS A 1 266 ? -17.295 -3.663 -0.250 1.00 87.75 266 CYS A N 1
ATOM 2174 C CA . CYS A 1 266 ? -16.278 -2.670 0.085 1.00 87.75 266 CYS A CA 1
ATOM 2175 C C . CYS A 1 266 ? -16.105 -2.549 1.599 1.00 87.75 266 CYS A C 1
ATOM 2177 O O . CYS A 1 266 ? -17.054 -2.656 2.381 1.00 87.75 266 CYS A O 1
ATOM 2179 N N . SER A 1 267 ? -14.869 -2.266 1.968 1.00 88.69 267 SER A N 1
ATOM 2180 C CA . SER A 1 267 ? -14.397 -2.179 3.337 1.00 88.69 267 SER A CA 1
ATOM 2181 C C . SER A 1 267 ? -14.088 -0.726 3.679 1.00 88.69 267 SER A C 1
ATOM 2183 O O . SER A 1 267 ? -13.416 -0.055 2.896 1.00 88.69 267 SER A O 1
ATOM 2185 N N . ILE A 1 268 ? -14.613 -0.228 4.803 1.00 89.56 268 ILE A N 1
ATOM 2186 C CA . ILE A 1 268 ? -14.498 1.178 5.210 1.00 89.56 268 ILE A CA 1
ATOM 2187 C C . ILE A 1 268 ? -13.708 1.297 6.509 1.00 89.56 268 ILE A C 1
ATOM 2189 O O . ILE A 1 268 ? -14.150 0.831 7.567 1.00 89.56 268 ILE A O 1
ATOM 2193 N N . LEU A 1 269 ? -12.581 1.998 6.418 1.00 89.38 269 LEU A N 1
ATOM 2194 C CA . LEU A 1 269 ? -11.786 2.480 7.539 1.00 89.38 269 LEU A CA 1
ATOM 2195 C C . LEU A 1 269 ? -12.033 3.969 7.722 1.00 89.38 269 LEU A C 1
ATOM 2197 O O . LEU A 1 269 ? -12.156 4.714 6.749 1.00 89.38 269 LEU A O 1
ATOM 2201 N N . ILE A 1 270 ? -12.081 4.399 8.974 1.00 87.25 270 ILE A N 1
ATOM 2202 C CA . ILE A 1 270 ? -12.271 5.799 9.324 1.00 87.25 270 ILE A CA 1
ATOM 2203 C C . ILE A 1 270 ? -11.193 6.143 10.331 1.00 87.25 270 ILE A C 1
ATOM 2205 O O . ILE A 1 270 ? -11.143 5.548 11.407 1.00 87.25 270 ILE A O 1
ATOM 2209 N N . ASP A 1 271 ? -10.360 7.098 9.961 1.00 86.19 271 ASP A N 1
ATOM 2210 C CA . ASP A 1 271 ? -9.532 7.841 10.890 1.00 86.19 271 ASP A CA 1
ATOM 2211 C C . ASP A 1 271 ? -10.162 9.225 11.090 1.00 86.19 271 ASP A C 1
ATOM 2213 O O . ASP A 1 271 ? -10.724 9.816 10.162 1.00 86.19 271 ASP A O 1
ATOM 2217 N N . ALA A 1 272 ? -10.158 9.691 12.332 1.00 83.19 272 ALA A N 1
ATOM 2218 C CA . ALA A 1 272 ? -10.861 10.894 12.728 1.00 83.19 272 ALA A CA 1
ATOM 2219 C C . ALA A 1 272 ? -10.048 11.659 13.763 1.00 83.19 272 ALA A C 1
ATOM 2221 O O . ALA A 1 272 ? -9.811 11.176 14.873 1.00 83.19 272 ALA A O 1
ATOM 2222 N N . THR A 1 273 ? -9.678 12.884 13.413 1.00 81.06 273 THR A N 1
ATOM 2223 C CA . THR A 1 273 ? -8.885 13.762 14.265 1.00 81.06 273 THR A CA 1
ATOM 2224 C C . THR A 1 273 ? -9.705 14.983 14.658 1.00 81.06 273 THR A C 1
ATOM 2226 O O . THR A 1 273 ? -10.495 15.525 13.882 1.00 81.06 273 THR A O 1
ATOM 2229 N N . THR A 1 274 ? -9.568 15.394 15.918 1.00 77.25 274 THR A N 1
ATOM 2230 C CA . THR A 1 274 ? -10.222 16.595 16.449 1.00 77.25 274 THR A CA 1
ATOM 2231 C C . THR A 1 274 ? -9.298 17.302 17.424 1.00 77.25 274 THR A C 1
ATOM 2233 O O . THR A 1 274 ? -8.439 16.661 18.028 1.00 77.25 274 THR A O 1
ATOM 2236 N N . ASP A 1 275 ? -9.547 18.588 17.663 1.00 70.25 275 ASP A N 1
ATOM 2237 C CA . ASP A 1 275 ? -8.802 19.404 18.635 1.00 70.25 275 ASP A CA 1
ATOM 2238 C C . ASP A 1 275 ? -8.973 18.953 20.102 1.00 70.25 275 ASP A C 1
ATOM 2240 O O . ASP A 1 275 ? -8.314 19.466 21.008 1.00 70.25 275 ASP A O 1
ATOM 2244 N N . TYR A 1 276 ? -9.869 17.997 20.358 1.00 66.88 276 TYR A N 1
ATOM 2245 C CA . TYR A 1 276 ? -10.187 17.479 21.683 1.00 66.88 276 TYR A CA 1
ATOM 2246 C C . TYR A 1 276 ? -9.934 15.970 21.755 1.00 66.88 276 TYR A C 1
ATOM 2248 O O . TYR A 1 276 ? -9.923 15.279 20.737 1.00 66.88 276 TYR A O 1
ATOM 2256 N N . GLU A 1 277 ? -9.777 15.426 22.968 1.00 60.53 277 GLU A N 1
ATOM 2257 C CA . GLU A 1 277 ? -9.794 13.969 23.153 1.00 60.53 277 GLU A CA 1
ATOM 2258 C C . GLU A 1 277 ? -11.152 13.415 22.698 1.00 60.53 277 GLU A C 1
ATOM 2260 O O . GLU A 1 277 ? -12.168 13.511 23.396 1.00 60.53 277 GLU A O 1
ATOM 2265 N N . PHE A 1 278 ? -11.166 12.847 21.496 1.00 62.97 278 PHE A N 1
ATOM 2266 C CA . PHE A 1 278 ? -12.359 12.315 20.868 1.00 62.97 278 PHE A CA 1
ATOM 2267 C C . PHE A 1 278 ? -12.716 10.962 21.495 1.00 62.97 278 PHE A C 1
ATOM 2269 O O . PHE A 1 278 ? -12.087 9.945 21.221 1.00 62.97 278 PHE A O 1
ATOM 2276 N N . LYS A 1 279 ? -13.726 10.943 22.375 1.00 58.94 279 LYS A N 1
ATOM 2277 C CA . LYS A 1 279 ? -14.254 9.710 23.004 1.00 58.94 279 LYS A CA 1
ATOM 2278 C C . LYS A 1 279 ? -15.492 9.148 22.301 1.00 58.94 279 LYS A C 1
ATOM 2280 O O . LYS A 1 279 ? -16.078 8.166 22.762 1.00 58.94 279 LYS A O 1
ATOM 2285 N N . ASN A 1 280 ? -15.931 9.788 21.222 1.00 59.56 280 ASN A N 1
ATOM 2286 C CA . ASN A 1 280 ? -17.149 9.400 20.526 1.00 59.56 280 ASN A CA 1
ATOM 2287 C C . ASN A 1 280 ? -16.862 8.224 19.590 1.00 59.56 280 ASN A C 1
ATOM 2289 O O . ASN A 1 280 ? -15.816 8.152 18.952 1.00 59.56 280 ASN A O 1
ATOM 2293 N N . ILE A 1 281 ? -17.823 7.310 19.479 1.00 72.62 281 ILE A N 1
ATOM 2294 C CA . ILE A 1 281 ? -17.716 6.152 18.591 1.00 72.62 281 ILE A CA 1
ATOM 2295 C C . ILE A 1 281 ? -18.331 6.540 17.247 1.00 72.62 281 ILE A C 1
ATOM 2297 O O . ILE A 1 281 ? -19.526 6.842 17.184 1.00 72.62 281 ILE A O 1
ATOM 2301 N N . ILE A 1 282 ? -17.532 6.501 16.179 1.00 80.81 282 ILE A N 1
ATOM 2302 C CA . ILE A 1 282 ? -18.018 6.649 14.804 1.00 80.81 282 ILE A CA 1
ATOM 2303 C C . ILE A 1 282 ? -18.497 5.286 14.316 1.00 80.81 282 ILE A C 1
ATOM 2305 O O . ILE A 1 282 ? -17.759 4.298 14.348 1.00 80.81 282 ILE A O 1
ATOM 2309 N N . LYS A 1 283 ? -19.752 5.227 13.871 1.00 84.94 283 LYS A N 1
ATOM 2310 C CA . LYS A 1 283 ? -20.372 4.020 13.328 1.00 84.94 283 LYS A CA 1
ATOM 2311 C C . LYS A 1 283 ? -20.846 4.239 11.911 1.00 84.94 283 LYS A C 1
ATOM 2313 O O . LYS A 1 283 ? -21.486 5.244 11.636 1.00 84.94 283 LYS A O 1
ATOM 2318 N N . LEU A 1 284 ? -20.602 3.280 11.024 1.00 87.25 284 LEU A N 1
ATOM 2319 C CA . LEU A 1 284 ? -21.296 3.258 9.741 1.00 87.25 284 LEU A CA 1
ATOM 2320 C C . LEU A 1 284 ? -22.794 3.041 9.989 1.00 87.25 284 LEU A C 1
ATOM 2322 O O . LEU A 1 284 ? -23.172 2.072 10.648 1.00 87.25 284 LEU A O 1
ATOM 2326 N N . PHE A 1 285 ? -23.627 3.941 9.471 1.00 89.56 285 PHE A N 1
ATOM 2327 C CA . PHE A 1 285 ? -25.080 3.855 9.584 1.00 89.56 285 PHE A CA 1
ATOM 2328 C C . PHE A 1 285 ? -25.690 3.263 8.310 1.00 89.56 285 PHE A C 1
ATOM 2330 O O . PHE A 1 285 ? -26.306 2.202 8.362 1.00 89.56 285 PHE A O 1
ATOM 2337 N N . GLU A 1 286 ? -25.460 3.903 7.163 1.00 92.81 286 GLU A N 1
ATOM 2338 C CA . GLU A 1 286 ? -25.940 3.449 5.853 1.00 92.81 286 GLU A CA 1
ATOM 2339 C C . GLU A 1 286 ? -25.003 3.915 4.731 1.00 92.81 286 GLU A C 1
ATOM 2341 O O . GLU A 1 286 ? -24.185 4.818 4.926 1.00 92.81 286 GLU A O 1
ATOM 2346 N N . TRP A 1 287 ? -25.128 3.316 3.549 1.00 93.56 287 TRP A N 1
ATOM 2347 C CA . TRP A 1 287 ? -24.407 3.731 2.345 1.00 93.56 287 TRP A CA 1
ATOM 2348 C C . TRP A 1 287 ? -25.326 3.752 1.121 1.00 93.56 287 TRP A C 1
ATOM 2350 O O . TRP A 1 287 ? -26.322 3.032 1.048 1.00 93.56 287 TRP A O 1
ATOM 2360 N N . THR A 1 288 ? -24.971 4.586 0.149 1.00 92.75 288 THR A N 1
ATOM 2361 C CA . THR A 1 288 ? -25.560 4.633 -1.196 1.00 92.75 288 THR A CA 1
ATOM 2362 C C . THR A 1 288 ? -24.453 4.382 -2.219 1.00 92.75 288 THR A C 1
ATOM 2364 O O . THR A 1 288 ? -23.289 4.225 -1.857 1.00 92.75 288 THR A O 1
ATOM 2367 N N . ARG A 1 289 ? -24.757 4.369 -3.523 1.00 90.44 289 ARG A N 1
ATOM 2368 C CA . ARG A 1 289 ? -23.695 4.169 -4.522 1.00 90.44 289 ARG A CA 1
ATOM 2369 C C . ARG A 1 289 ? -22.665 5.293 -4.567 1.00 90.44 289 ARG A C 1
ATOM 2371 O O . ARG A 1 289 ? -21.613 5.058 -5.134 1.00 90.44 289 ARG A O 1
ATOM 2378 N N . ASN A 1 290 ? -22.920 6.466 -4.006 1.00 91.56 290 ASN A N 1
ATOM 2379 C CA . ASN A 1 290 ? -21.988 7.592 -4.046 1.00 91.56 290 ASN A CA 1
ATOM 2380 C C . ASN A 1 290 ? -21.908 8.344 -2.714 1.00 91.56 290 ASN A C 1
ATOM 2382 O O . ASN A 1 290 ? -21.517 9.510 -2.682 1.00 91.56 290 ASN A O 1
ATOM 2386 N N . SER A 1 291 ? -22.321 7.726 -1.610 1.00 92.25 291 SER A N 1
ATOM 2387 C CA . SER A 1 291 ? -22.221 8.364 -0.308 1.00 92.25 291 SER A CA 1
ATOM 2388 C C . SER A 1 291 ? -22.158 7.360 0.830 1.00 92.25 291 SER A C 1
ATOM 2390 O O . SER A 1 291 ? -22.662 6.237 0.743 1.00 92.25 291 SER A O 1
ATOM 2392 N N . ILE A 1 292 ? -21.556 7.797 1.930 1.00 92.50 292 ILE A N 1
ATOM 2393 C CA . ILE A 1 292 ? -21.497 7.049 3.176 1.00 92.50 292 ILE A CA 1
ATOM 2394 C C . ILE A 1 292 ? -22.054 7.925 4.287 1.00 92.50 292 ILE A C 1
ATOM 2396 O O . ILE A 1 292 ? -21.633 9.066 4.465 1.00 92.50 292 ILE A O 1
ATOM 2400 N N . THR A 1 293 ? -23.008 7.390 5.043 1.00 92.81 293 THR A N 1
ATOM 2401 C CA . THR A 1 293 ? -23.547 8.051 6.226 1.00 92.81 293 THR A CA 1
ATOM 2402 C C . THR A 1 293 ? -23.016 7.381 7.482 1.00 92.81 293 THR A C 1
ATOM 2404 O O . THR A 1 293 ? -23.220 6.187 7.709 1.00 92.81 293 THR A O 1
ATOM 2407 N N . PHE A 1 294 ? -22.381 8.176 8.335 1.00 89.94 294 PHE A N 1
ATOM 2408 C CA . PHE A 1 294 ? -21.882 7.746 9.633 1.00 89.94 294 PHE A CA 1
ATOM 2409 C C . PHE A 1 294 ? -22.705 8.364 10.756 1.00 89.94 294 PHE A C 1
ATOM 2411 O O . PHE A 1 294 ? -23.171 9.501 10.659 1.00 89.94 294 PHE A O 1
ATOM 2418 N N . GLN A 1 295 ? -22.855 7.610 11.836 1.00 87.94 295 GLN A N 1
ATOM 2419 C CA . GLN A 1 295 ? -23.439 8.050 13.086 1.00 87.94 295 GLN A CA 1
ATOM 2420 C C . GLN A 1 295 ? -22.334 8.274 14.119 1.00 87.94 295 GLN A C 1
ATOM 2422 O O . GLN A 1 295 ? -21.544 7.372 14.397 1.00 87.94 295 GLN A O 1
ATOM 2427 N N . ILE A 1 296 ? -22.306 9.458 14.723 1.00 83.44 296 ILE A N 1
ATOM 2428 C CA . ILE A 1 296 ? -21.408 9.780 15.835 1.00 83.44 296 ILE A CA 1
ATOM 2429 C C . ILE A 1 296 ? -22.190 9.612 17.139 1.00 83.44 296 ILE A C 1
ATOM 2431 O O . ILE A 1 296 ? -23.198 10.285 17.365 1.00 83.44 296 ILE A O 1
ATOM 2435 N N . VAL A 1 297 ? -21.741 8.686 17.989 1.00 75.81 297 VAL A N 1
ATOM 2436 C CA . VAL A 1 297 ? -22.397 8.326 19.257 1.00 75.81 297 VAL A CA 1
ATOM 2437 C C . VAL A 1 297 ? -21.517 8.746 20.437 1.00 75.81 297 VAL A C 1
ATOM 2439 O O . VAL A 1 297 ? -20.297 8.663 20.343 1.00 75.81 297 VAL A O 1
ATOM 2442 N N . ASN A 1 298 ? -22.137 9.124 21.560 1.00 65.06 298 ASN A N 1
ATOM 2443 C CA . ASN A 1 298 ? -21.505 9.537 22.828 1.00 65.06 298 ASN A CA 1
ATOM 2444 C C . ASN A 1 298 ? -20.942 10.967 22.906 1.00 65.06 298 ASN A C 1
ATOM 2446 O O . ASN A 1 298 ? -20.080 11.198 23.747 1.00 65.06 298 ASN A O 1
ATOM 2450 N N . LEU A 1 299 ? -21.477 11.933 22.143 1.00 61.69 299 LEU A N 1
ATOM 2451 C CA . LEU A 1 299 ? -21.272 13.367 22.418 1.00 61.69 299 LEU A CA 1
ATOM 2452 C C . LEU A 1 299 ? -21.544 13.633 23.906 1.00 61.69 299 LEU A C 1
ATOM 2454 O O . LEU A 1 299 ? -22.695 13.601 24.342 1.00 61.69 299 LEU A O 1
ATOM 2458 N N . THR A 1 300 ? -20.495 13.802 24.710 1.00 56.75 300 THR A N 1
ATOM 2459 C CA . THR A 1 300 ? -20.682 14.047 26.142 1.00 56.75 300 THR A CA 1
ATOM 2460 C C . THR A 1 300 ? -21.422 15.371 26.321 1.00 56.75 300 THR A C 1
ATOM 2462 O O . THR A 1 300 ? -21.209 16.321 25.569 1.00 56.75 300 THR A O 1
ATOM 2465 N N . GLU A 1 301 ? -22.289 15.447 27.334 1.00 50.00 301 GLU A N 1
ATOM 2466 C CA . GLU A 1 301 ? -23.156 16.605 27.625 1.00 50.00 301 GLU A CA 1
ATOM 2467 C C . GLU A 1 301 ? -22.392 17.934 27.834 1.00 50.00 301 GLU A C 1
ATOM 2469 O O . GLU A 1 301 ? -23.003 18.996 27.939 1.00 50.00 301 GLU A O 1
ATOM 2474 N N . ALA A 1 302 ? -21.056 17.895 27.874 1.00 48.38 302 ALA A N 1
ATOM 2475 C CA . ALA A 1 302 ? -20.174 19.042 28.052 1.00 48.38 302 ALA A CA 1
ATOM 2476 C C . ALA A 1 302 ? -19.913 19.866 26.773 1.00 48.38 302 ALA A C 1
ATOM 2478 O O . ALA A 1 302 ? -19.281 20.916 26.862 1.00 48.38 302 ALA A O 1
ATOM 2479 N N . GLN A 1 303 ? -20.374 19.435 25.595 1.00 57.31 303 GLN A N 1
ATOM 2480 C CA . GLN A 1 303 ? -20.056 20.094 24.322 1.00 57.31 303 GLN A CA 1
ATOM 2481 C C . GLN A 1 303 ? -21.301 20.771 23.727 1.00 57.31 303 GLN A C 1
ATOM 2483 O O . GLN A 1 303 ? -21.994 20.217 22.881 1.00 57.31 303 GLN A O 1
ATOM 2488 N N . GLN A 1 304 ? -21.603 21.988 24.196 1.00 55.84 304 GLN A N 1
ATOM 2489 C CA . GLN A 1 304 ? -22.622 22.867 23.591 1.00 55.84 304 GLN A CA 1
ATOM 2490 C C . GLN A 1 304 ? -22.122 23.583 22.324 1.00 55.84 304 GLN A C 1
ATOM 2492 O O . GLN A 1 304 ? -22.889 24.292 21.673 1.00 55.84 304 GLN A O 1
ATOM 2497 N N . GLU A 1 305 ? -20.847 23.407 21.979 1.00 69.00 305 GLU A N 1
ATOM 2498 C CA . GLU A 1 305 ? -20.192 24.070 20.859 1.00 69.00 305 GLU A CA 1
ATOM 2499 C C . GLU A 1 305 ? -19.987 23.113 19.686 1.00 69.00 305 GLU A C 1
ATOM 2501 O O . GLU A 1 305 ? -19.922 21.893 19.839 1.00 69.00 305 GLU A O 1
ATOM 2506 N N . ASN A 1 306 ? -19.907 23.698 18.496 1.00 76.94 306 ASN A N 1
ATOM 2507 C CA . ASN A 1 306 ? -19.595 22.976 17.276 1.00 76.94 306 ASN A CA 1
ATOM 2508 C C . ASN A 1 306 ? -18.134 22.520 17.310 1.00 76.94 306 ASN A C 1
ATOM 2510 O O . ASN A 1 306 ? -17.250 23.328 17.592 1.00 76.94 306 ASN A O 1
ATOM 2514 N N . ILE A 1 307 ? -17.882 21.255 16.980 1.00 80.50 307 ILE A N 1
ATOM 2515 C CA . ILE A 1 307 ? -16.528 20.687 16.963 1.00 80.50 307 ILE A CA 1
ATOM 2516 C C . ILE A 1 307 ? -16.121 20.454 15.520 1.00 80.50 307 ILE A C 1
ATOM 2518 O O . ILE A 1 307 ? -16.844 19.793 14.775 1.00 80.50 307 ILE A O 1
ATOM 2522 N N . ASN A 1 308 ? -14.962 20.979 15.140 1.00 85.50 308 ASN A N 1
ATOM 2523 C CA . ASN A 1 308 ? -14.356 20.648 13.862 1.00 85.50 308 ASN A CA 1
ATOM 2524 C C . ASN A 1 308 ? -13.678 19.286 13.980 1.00 85.50 308 ASN A C 1
ATOM 2526 O O . ASN A 1 308 ? -12.959 19.012 14.943 1.00 85.50 308 ASN A O 1
ATOM 2530 N N . MET A 1 309 ? -13.950 18.436 13.005 1.00 85.88 309 MET A N 1
ATOM 2531 C CA . MET A 1 309 ? -13.375 17.113 12.892 1.00 85.88 309 MET A CA 1
ATOM 2532 C C . MET A 1 309 ? -12.877 16.922 11.470 1.00 85.88 309 MET A C 1
ATOM 2534 O O . MET A 1 309 ? -13.654 17.082 10.528 1.00 85.88 309 MET A O 1
ATOM 2538 N N . ASP A 1 310 ? -11.627 16.505 11.339 1.00 89.44 310 ASP A N 1
ATOM 2539 C CA . ASP A 1 310 ? -11.096 16.018 10.077 1.00 89.44 310 ASP A CA 1
ATOM 2540 C C . ASP A 1 310 ? -11.308 14.502 10.012 1.00 89.44 310 ASP A C 1
ATOM 2542 O O . ASP A 1 310 ? -10.988 13.757 10.939 1.00 89.44 310 ASP A O 1
ATOM 2546 N N . LEU A 1 311 ? -11.922 14.057 8.922 1.00 89.31 311 LEU A N 1
ATOM 2547 C CA . LEU A 1 311 ? -12.247 12.672 8.619 1.00 89.31 311 LEU A CA 1
ATOM 2548 C C . LEU A 1 311 ? -11.413 12.205 7.434 1.00 89.31 311 LEU A C 1
ATOM 2550 O O . LEU A 1 311 ? -11.554 12.715 6.322 1.00 89.31 311 LEU A O 1
ATOM 2554 N N . ASN A 1 312 ? -10.622 11.165 7.661 1.00 90.62 312 ASN A N 1
ATOM 2555 C CA . ASN A 1 312 ? -9.941 10.417 6.619 1.00 90.62 312 ASN A CA 1
ATOM 2556 C C . ASN A 1 312 ? -10.652 9.069 6.454 1.00 90.62 312 ASN A C 1
ATOM 2558 O O . ASN A 1 312 ? -10.548 8.176 7.295 1.00 90.62 312 ASN A O 1
ATOM 2562 N N . ILE A 1 313 ? -11.401 8.914 5.366 1.00 90.50 313 ILE A N 1
ATOM 2563 C CA . ILE A 1 313 ? -12.149 7.693 5.067 1.00 90.50 313 ILE A CA 1
ATOM 2564 C C . ILE A 1 313 ? -11.385 6.915 4.006 1.00 90.50 313 ILE A C 1
ATOM 2566 O O . ILE A 1 313 ? -11.246 7.379 2.873 1.00 90.50 313 ILE A O 1
ATOM 2570 N N . TYR A 1 314 ? -10.924 5.719 4.358 1.00 90.88 314 TYR A N 1
ATOM 2571 C CA . TYR A 1 314 ? -10.244 4.824 3.430 1.00 90.88 314 TYR A CA 1
ATOM 2572 C C . TYR A 1 314 ? -11.190 3.706 3.005 1.00 90.88 314 TYR A C 1
ATOM 2574 O O . TYR A 1 314 ? -11.844 3.060 3.823 1.00 90.88 314 TYR A O 1
ATOM 2582 N N . ILE A 1 315 ? -11.271 3.501 1.696 1.00 89.81 315 ILE A N 1
ATOM 2583 C CA . ILE A 1 315 ? -12.212 2.598 1.048 1.00 89.81 315 ILE A CA 1
ATOM 2584 C C . ILE A 1 315 ? -11.409 1.550 0.306 1.00 89.81 315 ILE A C 1
ATOM 2586 O O . ILE A 1 315 ? -10.716 1.852 -0.669 1.00 89.81 315 ILE A O 1
ATOM 2590 N N . LEU A 1 316 ? -11.509 0.316 0.780 1.00 88.06 316 LEU A N 1
ATOM 2591 C CA . LEU A 1 316 ? -10.774 -0.807 0.237 1.00 88.06 316 LEU A CA 1
ATOM 2592 C C . LEU A 1 316 ? -11.670 -1.566 -0.726 1.00 88.06 316 LEU A C 1
ATOM 2594 O O . LEU A 1 316 ? -12.705 -2.131 -0.353 1.00 88.06 316 LEU A O 1
ATOM 2598 N N . TY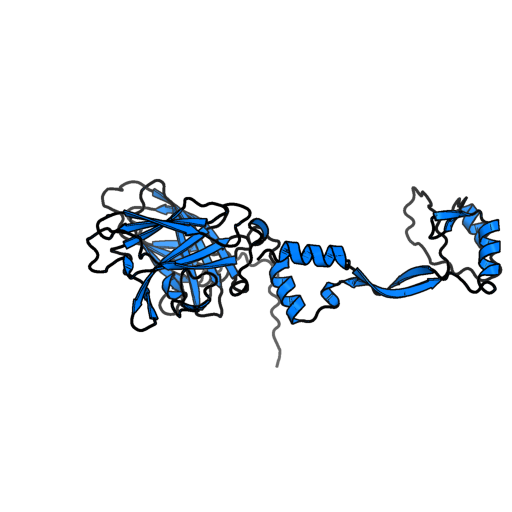R A 1 317 ? -11.242 -1.580 -1.984 1.00 79.00 317 TYR A N 1
ATOM 2599 C CA . TYR A 1 317 ? -11.856 -2.385 -3.023 1.00 79.00 317 TYR A CA 1
ATOM 2600 C C . TYR A 1 317 ? -11.136 -3.714 -3.071 1.00 79.00 317 TYR A C 1
ATOM 2602 O O . TYR A 1 317 ? -10.003 -3.822 -3.548 1.00 79.00 317 TYR A O 1
ATOM 2610 N N . SER A 1 318 ? -11.811 -4.743 -2.578 1.00 66.94 318 SER A N 1
ATOM 2611 C CA . SER A 1 318 ? -11.257 -6.079 -2.582 1.00 66.94 318 SER A CA 1
ATOM 2612 C C . SER A 1 318 ? -12.292 -7.085 -3.050 1.00 66.94 318 SER A C 1
ATOM 2614 O O . SER A 1 318 ? -13.407 -7.154 -2.546 1.00 66.94 318 SER A O 1
ATOM 2616 N N . ARG A 1 319 ? -11.897 -7.917 -4.017 1.00 65.69 319 ARG A N 1
ATOM 2617 C CA . ARG A 1 319 ? -12.588 -9.191 -4.277 1.00 65.69 319 ARG A CA 1
ATOM 2618 C C . ARG A 1 319 ? -12.256 -10.230 -3.200 1.00 65.69 319 ARG A C 1
ATOM 2620 O O . ARG A 1 319 ? -12.861 -11.302 -3.177 1.00 65.69 319 ARG A O 1
ATOM 2627 N N . TYR A 1 320 ? -11.274 -9.933 -2.352 1.00 69.69 320 TYR A N 1
ATOM 2628 C CA . TYR A 1 320 ? -10.768 -10.805 -1.309 1.00 69.69 320 TYR A CA 1
ATOM 2629 C C . TYR A 1 320 ? -11.499 -10.529 0.005 1.00 69.69 320 TYR A C 1
ATOM 2631 O O . TYR A 1 320 ? -11.766 -9.385 0.356 1.00 69.69 320 TYR A O 1
ATOM 2639 N N . LYS A 1 321 ? -11.825 -11.599 0.733 1.00 75.00 321 LYS A N 1
ATOM 2640 C CA . LYS A 1 321 ? -12.502 -11.523 2.040 1.00 75.00 321 LYS A CA 1
ATOM 2641 C C . LYS A 1 321 ? -11.523 -11.385 3.208 1.00 75.00 321 LYS A C 1
ATOM 2643 O O . LYS A 1 321 ? -11.949 -11.134 4.333 1.00 75.00 321 LYS A O 1
ATOM 2648 N N . SER A 1 322 ? -10.238 -11.579 2.942 1.00 84.81 322 SER A N 1
ATOM 2649 C CA . SER A 1 322 ? -9.168 -11.608 3.927 1.00 84.81 322 SER A CA 1
ATOM 2650 C C . SER A 1 322 ? -7.937 -10.858 3.428 1.00 84.81 322 SER A C 1
ATOM 2652 O O . SER A 1 322 ? -7.729 -10.706 2.222 1.00 84.81 322 SER A O 1
ATOM 2654 N N . LEU A 1 323 ? -7.136 -10.408 4.387 1.00 87.38 323 LEU A N 1
ATOM 2655 C CA . LEU A 1 323 ? -5.773 -9.934 4.213 1.00 87.38 323 LEU A CA 1
ATOM 2656 C C . LEU A 1 323 ? -4.823 -11.022 4.685 1.00 87.38 323 LEU A C 1
ATOM 2658 O O . LEU A 1 323 ? -5.028 -11.609 5.748 1.00 87.38 323 LEU A O 1
ATOM 2662 N N . GLN A 1 324 ? -3.785 -11.281 3.903 1.00 90.00 324 GLN A N 1
ATOM 2663 C CA . GLN A 1 324 ? -2.692 -12.147 4.337 1.00 90.00 324 GLN A CA 1
ATOM 2664 C C . GLN A 1 324 ? -1.729 -11.343 5.203 1.00 90.00 324 GLN A C 1
ATOM 2666 O O . GLN A 1 324 ? -1.625 -10.137 5.016 1.00 90.00 324 GLN A O 1
ATOM 2671 N N . ILE A 1 325 ? -1.040 -12.001 6.131 1.00 89.31 325 ILE A N 1
ATOM 2672 C CA . ILE A 1 325 ? -0.139 -11.347 7.084 1.00 89.31 325 ILE A CA 1
ATOM 2673 C C . ILE A 1 325 ? 1.293 -11.345 6.544 1.00 89.31 325 ILE A C 1
ATOM 2675 O O . ILE A 1 325 ? 1.884 -12.411 6.368 1.00 89.31 325 ILE A O 1
ATOM 2679 N N . ASP A 1 326 ? 1.862 -10.155 6.341 1.00 88.56 326 ASP A N 1
ATOM 2680 C CA . ASP A 1 326 ? 3.255 -9.986 5.909 1.00 88.56 326 ASP A CA 1
ATOM 2681 C C . ASP A 1 326 ? 4.241 -10.183 7.081 1.00 88.56 326 ASP A C 1
ATOM 2683 O O . ASP A 1 326 ? 5.257 -10.863 6.933 1.00 88.56 326 ASP A O 1
ATOM 2687 N N . CYS A 1 327 ? 3.928 -9.622 8.256 1.00 87.75 327 CYS A N 1
ATOM 2688 C CA . CYS A 1 327 ? 4.818 -9.576 9.420 1.00 87.75 327 CYS A CA 1
ATOM 2689 C C . CYS A 1 327 ? 4.221 -10.288 10.642 1.00 87.75 327 CYS A C 1
ATOM 2691 O O . CYS A 1 327 ? 3.113 -9.983 11.086 1.00 87.75 327 CYS A O 1
ATOM 2693 N N . LYS A 1 328 ? 4.975 -11.225 11.225 1.00 84.31 328 LYS A N 1
ATOM 2694 C CA . LYS A 1 328 ? 4.564 -11.984 12.413 1.00 84.31 328 LYS A CA 1
ATOM 2695 C C . LYS A 1 328 ? 5.677 -11.966 13.451 1.00 84.31 328 LYS A C 1
ATOM 2697 O O . LYS A 1 328 ? 6.789 -12.378 13.138 1.00 84.31 328 LYS A O 1
ATOM 2702 N N . ASP A 1 329 ? 5.356 -11.568 14.679 1.00 72.50 329 ASP A N 1
ATOM 2703 C CA . ASP A 1 329 ? 6.306 -11.648 15.800 1.00 72.50 329 ASP A CA 1
ATOM 2704 C C . ASP A 1 329 ? 6.669 -13.099 16.159 1.00 72.50 329 ASP A C 1
ATOM 2706 O O . ASP A 1 329 ? 7.785 -13.395 16.574 1.00 72.50 329 ASP A O 1
ATOM 2710 N N . GLU A 1 330 ? 5.710 -14.015 16.021 1.00 68.25 330 GLU A N 1
ATOM 2711 C CA . GLU A 1 330 ? 5.858 -15.435 16.334 1.00 68.25 330 GLU A CA 1
ATOM 2712 C C . GLU A 1 330 ? 5.002 -16.273 15.377 1.00 68.25 330 GLU A C 1
ATOM 2714 O O . GLU A 1 330 ? 4.006 -15.783 14.832 1.00 68.25 330 GLU A O 1
ATOM 2719 N N . ASP A 1 331 ? 5.347 -17.557 15.215 1.00 64.75 331 ASP A N 1
ATOM 2720 C CA . ASP A 1 331 ? 4.498 -18.515 14.505 1.00 64.75 331 ASP A CA 1
ATOM 2721 C C . ASP A 1 331 ? 3.233 -18.799 15.323 1.00 64.75 331 ASP A C 1
ATOM 2723 O O . ASP A 1 331 ? 3.111 -19.737 16.112 1.00 64.75 331 ASP A O 1
ATOM 2727 N N . ASN A 1 332 ? 2.273 -17.906 15.153 1.00 63.59 332 ASN A N 1
ATOM 2728 C CA . ASN A 1 332 ? 0.954 -17.989 15.733 1.00 63.59 332 ASN A CA 1
ATOM 2729 C C . ASN A 1 332 ? 0.009 -18.813 14.848 1.00 63.59 332 ASN A C 1
ATOM 2731 O O . ASN A 1 332 ? -1.167 -18.909 15.181 1.00 63.59 332 ASN A O 1
ATOM 2735 N N . GLY A 1 333 ? 0.465 -19.441 13.756 1.00 66.56 333 GLY A N 1
ATOM 2736 C CA . GLY A 1 333 ? -0.380 -20.241 12.862 1.00 66.56 333 GLY A CA 1
ATOM 2737 C C . GLY A 1 333 ? -1.580 -19.481 12.282 1.00 66.56 333 GLY A C 1
ATOM 2738 O O . GLY A 1 333 ? -2.598 -20.101 11.975 1.00 66.56 333 GLY A O 1
ATOM 2739 N N . VAL A 1 334 ? -1.506 -18.147 12.217 1.00 73.75 334 VAL A N 1
ATOM 2740 C CA . VAL A 1 334 ? -2.465 -17.301 11.503 1.00 73.75 334 VAL A CA 1
ATOM 2741 C C . VAL A 1 334 ? -1.746 -16.752 10.283 1.00 73.75 334 VAL A C 1
ATOM 2743 O O . VAL A 1 334 ? -0.758 -16.038 10.422 1.00 73.75 334 VAL A O 1
ATOM 2746 N N . ASP A 1 335 ? -2.215 -17.110 9.094 1.00 81.25 335 ASP A N 1
ATOM 2747 C CA . ASP A 1 335 ? -1.650 -16.635 7.822 1.00 81.25 335 ASP A CA 1
ATOM 2748 C C . ASP A 1 335 ? -2.475 -15.512 7.200 1.00 81.25 335 ASP A C 1
ATOM 2750 O O . ASP A 1 335 ? -1.971 -14.733 6.396 1.00 81.25 335 ASP A O 1
ATOM 2754 N N . GLU A 1 336 ? -3.738 -15.406 7.599 1.00 86.06 336 GLU A N 1
ATOM 2755 C CA . GLU A 1 336 ? -4.669 -14.418 7.089 1.00 86.06 336 GLU A CA 1
ATOM 2756 C C . GLU A 1 336 ? -5.711 -14.041 8.139 1.00 86.06 336 GLU A C 1
ATOM 2758 O O . GLU A 1 336 ? -5.978 -14.779 9.092 1.00 86.06 336 GLU A O 1
ATOM 2763 N N . TYR A 1 337 ? -6.337 -12.891 7.936 1.00 82.75 337 TYR A N 1
ATOM 2764 C CA . TYR A 1 337 ? -7.419 -12.408 8.771 1.00 82.75 337 TYR A CA 1
ATOM 2765 C C . TYR A 1 337 ? -8.499 -11.726 7.939 1.00 82.75 337 TYR A C 1
ATOM 2767 O O . TYR A 1 337 ? -8.249 -11.211 6.855 1.00 82.75 337 TYR A O 1
ATOM 2775 N N . SER A 1 338 ? -9.730 -11.734 8.445 1.00 83.12 338 SER A N 1
ATOM 2776 C CA . SER A 1 338 ? -10.866 -11.121 7.755 1.00 83.12 338 SER A CA 1
ATOM 2777 C C . SER A 1 338 ? -10.848 -9.597 7.885 1.00 83.12 338 SER A C 1
ATOM 2779 O O . SER A 1 338 ? -10.601 -9.082 8.979 1.00 83.12 338 SER A O 1
ATOM 2781 N N . PHE A 1 339 ? -11.210 -8.890 6.810 1.00 76.94 339 PHE A N 1
ATOM 2782 C CA . PHE A 1 339 ? -11.421 -7.434 6.825 1.00 76.94 339 PHE A CA 1
ATOM 2783 C C . PHE A 1 339 ? -12.420 -6.995 7.908 1.00 76.94 339 PHE A C 1
ATOM 2785 O O . PHE A 1 339 ? -12.247 -5.955 8.542 1.00 76.94 339 PHE A O 1
ATOM 2792 N N . ASN A 1 340 ? -13.405 -7.845 8.227 1.00 76.50 340 ASN A N 1
ATOM 2793 C CA . ASN A 1 340 ? -14.414 -7.592 9.262 1.00 76.50 340 ASN A CA 1
ATOM 2794 C C . ASN A 1 340 ? -13.819 -7.288 10.654 1.00 76.50 340 ASN A C 1
ATOM 2796 O O . ASN A 1 340 ? -14.537 -6.815 11.532 1.00 76.50 340 ASN A O 1
ATOM 2800 N N . LEU A 1 341 ? -12.546 -7.617 10.902 1.00 76.00 341 LEU A N 1
ATOM 2801 C CA . LEU A 1 341 ? -11.888 -7.320 12.175 1.00 76.00 341 LEU A CA 1
ATOM 2802 C C . LEU A 1 341 ? -11.539 -5.832 12.305 1.00 76.00 341 LEU A C 1
ATOM 2804 O O . LEU A 1 341 ? -11.632 -5.276 13.398 1.00 76.00 341 LEU A O 1
ATOM 2808 N N . PHE A 1 342 ? -11.210 -5.155 11.211 1.00 71.94 342 PHE A N 1
ATOM 2809 C CA . PHE A 1 342 ? -10.796 -3.753 11.241 1.00 71.94 342 PHE A CA 1
ATOM 2810 C C . PHE A 1 342 ? -11.977 -2.795 11.067 1.00 71.94 342 PHE A C 1
ATOM 2812 O O . PHE A 1 342 ? -11.978 -1.711 11.643 1.00 71.94 342 PHE A O 1
ATOM 2819 N N . GLU A 1 343 ? -13.008 -3.212 10.331 1.00 69.50 343 GLU A N 1
ATOM 2820 C CA . GLU A 1 343 ? -13.804 -2.278 9.527 1.00 69.50 343 GLU A CA 1
ATOM 2821 C C . GLU A 1 343 ? -15.318 -2.443 9.639 1.00 69.50 343 GLU A C 1
ATOM 2823 O O . GLU A 1 343 ? -15.847 -3.421 10.176 1.00 69.50 343 GLU A O 1
ATOM 2828 N N . TYR A 1 344 ? -16.007 -1.479 9.025 1.00 79.88 344 TYR A N 1
ATOM 2829 C CA . TYR A 1 344 ? -17.377 -1.638 8.564 1.00 79.88 344 TYR A CA 1
ATOM 2830 C C . TYR A 1 344 ? -17.388 -2.141 7.122 1.00 79.88 344 TYR A C 1
ATOM 2832 O O . TYR A 1 344 ? -16.708 -1.591 6.258 1.00 79.88 344 TYR A O 1
ATOM 2840 N N . ILE A 1 345 ? -18.205 -3.155 6.850 1.00 86.56 345 ILE A N 1
ATOM 2841 C CA . ILE A 1 345 ? -18.384 -3.687 5.499 1.00 86.56 345 ILE A CA 1
ATOM 2842 C C . ILE A 1 345 ? -19.693 -3.171 4.931 1.00 86.56 345 ILE A C 1
ATOM 2844 O O . ILE A 1 345 ? -20.730 -3.180 5.601 1.00 86.56 345 ILE A O 1
ATOM 2848 N N . LEU A 1 346 ? -19.637 -2.725 3.680 1.00 88.50 346 LEU A N 1
ATOM 2849 C CA . LEU A 1 346 ? -20.818 -2.340 2.927 1.00 88.50 346 LEU A CA 1
ATOM 2850 C C . LEU A 1 346 ? -21.593 -3.606 2.559 1.00 88.50 346 LEU A C 1
ATOM 2852 O O . LEU A 1 346 ? -21.109 -4.460 1.818 1.00 88.50 346 LEU A O 1
ATOM 2856 N N . THR A 1 347 ? -22.798 -3.744 3.096 1.00 88.75 347 THR A N 1
ATOM 2857 C CA . THR A 1 347 ? -23.679 -4.898 2.878 1.00 88.75 347 THR A CA 1
ATOM 2858 C C . THR A 1 347 ? -25.004 -4.431 2.290 1.00 88.75 347 THR A C 1
ATOM 2860 O O . THR A 1 347 ? -25.306 -3.241 2.288 1.00 88.75 347 THR A O 1
ATOM 2863 N N . LYS A 1 348 ? -25.843 -5.348 1.810 1.00 88.00 348 LYS A N 1
ATOM 2864 C CA . LYS A 1 348 ? -27.209 -4.969 1.409 1.00 88.00 348 LYS A CA 1
ATOM 2865 C C . LYS A 1 348 ? -28.053 -4.467 2.574 1.00 88.00 348 LYS A C 1
ATOM 2867 O O . LYS A 1 348 ? -28.913 -3.624 2.367 1.00 88.00 348 LYS A O 1
ATOM 2872 N N . ASP A 1 349 ? -27.788 -4.951 3.785 1.00 88.31 349 ASP A N 1
ATOM 2873 C CA . ASP A 1 349 ? -28.598 -4.633 4.963 1.00 88.31 349 ASP A CA 1
ATOM 2874 C C . ASP A 1 349 ? -28.512 -3.149 5.350 1.00 88.31 349 ASP A C 1
ATOM 2876 O O . ASP A 1 349 ? -29.460 -2.600 5.905 1.00 88.31 349 ASP A O 1
ATOM 2880 N N . ASN A 1 350 ? -27.388 -2.495 5.040 1.00 88.69 350 ASN A N 1
ATOM 2881 C CA . ASN A 1 350 ? -27.166 -1.067 5.269 1.00 88.69 350 ASN A CA 1
ATOM 2882 C C . ASN A 1 350 ? -27.131 -0.243 3.969 1.00 88.69 350 ASN A C 1
ATOM 2884 O O . ASN A 1 350 ? -26.670 0.898 3.990 1.00 88.69 350 ASN A O 1
ATOM 2888 N N . PHE A 1 351 ? -27.600 -0.804 2.850 1.00 91.44 351 PHE A N 1
ATOM 2889 C CA . PHE A 1 351 ? -27.710 -0.094 1.578 1.00 91.44 351 PHE A CA 1
ATOM 2890 C C . PHE A 1 351 ? -29.041 0.659 1.493 1.00 91.44 351 PHE A C 1
ATOM 2892 O O . PHE A 1 351 ? -30.109 0.071 1.657 1.00 91.44 351 PHE A O 1
ATOM 2899 N N . ASN A 1 352 ? -28.980 1.957 1.206 1.00 88.75 352 ASN A N 1
ATOM 2900 C CA . ASN A 1 352 ? -30.159 2.795 1.032 1.00 88.75 352 ASN A CA 1
ATOM 2901 C C . ASN A 1 352 ? -30.425 3.034 -0.464 1.00 88.75 352 ASN A C 1
ATOM 2903 O O . ASN A 1 352 ? -29.783 3.876 -1.095 1.00 88.75 352 ASN A O 1
ATOM 2907 N N . GLU A 1 353 ? -31.375 2.282 -1.029 1.00 78.62 353 GLU A N 1
ATOM 2908 C CA . GLU A 1 353 ? -31.789 2.400 -2.438 1.00 78.62 353 GLU A CA 1
ATOM 2909 C C . GLU A 1 353 ? -32.513 3.720 -2.748 1.00 78.62 353 GLU A C 1
ATOM 2911 O O . GLU A 1 353 ? -32.426 4.212 -3.873 1.00 78.62 353 GLU A O 1
ATOM 2916 N N . ASP A 1 354 ? -33.178 4.322 -1.759 1.00 71.69 354 ASP A N 1
ATOM 2917 C CA . ASP A 1 354 ? -34.070 5.471 -1.955 1.00 71.69 354 ASP A CA 1
ATOM 2918 C C . ASP A 1 354 ? -33.323 6.818 -2.081 1.00 71.69 354 ASP A C 1
ATOM 2920 O O . ASP A 1 354 ? -33.923 7.821 -2.466 1.00 71.69 354 ASP A O 1
ATOM 2924 N N . LYS A 1 355 ? -32.015 6.861 -1.779 1.00 64.06 355 LYS A N 1
ATOM 2925 C CA . LYS A 1 355 ? -31.154 8.068 -1.813 1.00 64.06 355 LYS A CA 1
ATOM 2926 C C . LYS A 1 355 ? -30.172 8.092 -2.992 1.00 64.06 355 LYS A C 1
ATOM 2928 O O . LYS A 1 355 ? -29.013 8.479 -2.850 1.00 64.06 355 LYS A O 1
ATOM 2933 N N . PHE A 1 356 ? -30.605 7.636 -4.160 1.00 55.22 356 PHE A N 1
ATOM 2934 C CA . PHE A 1 356 ? -29.759 7.604 -5.352 1.00 55.22 356 PHE A CA 1
ATOM 2935 C C . PHE A 1 356 ? -29.634 8.997 -6.000 1.00 55.22 356 PHE A C 1
ATOM 2937 O O . PHE A 1 356 ? -30.274 9.279 -7.011 1.00 55.22 356 PHE A O 1
ATOM 2944 N N . ASP A 1 357 ? -28.808 9.875 -5.430 1.00 52.97 357 ASP A N 1
ATOM 2945 C CA . ASP A 1 357 ? -28.516 11.190 -6.009 1.00 52.97 357 ASP A CA 1
ATOM 2946 C C . ASP A 1 357 ? -27.372 11.067 -7.027 1.00 52.97 357 ASP A C 1
ATOM 2948 O O . ASP A 1 357 ? -26.200 11.169 -6.678 1.00 52.97 357 ASP A O 1
ATOM 2952 N N . ILE A 1 358 ? -27.685 10.836 -8.307 1.00 51.09 358 ILE A N 1
ATOM 2953 C CA . ILE A 1 358 ? -26.721 11.148 -9.375 1.00 51.09 358 ILE A CA 1
ATOM 2954 C C . ILE A 1 358 ? -26.689 12.672 -9.494 1.00 51.09 358 ILE A C 1
ATOM 2956 O O . ILE A 1 358 ? -27.555 13.255 -10.148 1.00 51.09 358 ILE A O 1
ATOM 2960 N N . ASP A 1 359 ? -25.692 13.317 -8.893 1.00 43.34 359 ASP A N 1
ATOM 2961 C CA . ASP A 1 359 ? -25.317 14.658 -9.333 1.00 43.34 359 ASP A CA 1
ATOM 2962 C C . ASP A 1 359 ? -24.757 14.557 -10.759 1.00 43.34 359 ASP A C 1
ATOM 2964 O O . ASP A 1 359 ? -23.934 13.698 -11.079 1.00 43.34 359 ASP A O 1
ATOM 2968 N N . SER A 1 360 ? -25.249 15.420 -11.644 1.00 40.03 360 SER A N 1
ATOM 2969 C CA . SER A 1 360 ? -25.091 15.365 -13.101 1.00 40.03 360 SER A CA 1
ATOM 2970 C C . SER A 1 360 ? -23.690 15.718 -13.630 1.00 40.03 360 SER A C 1
ATOM 2972 O O . SER A 1 360 ? -23.576 16.243 -14.734 1.00 40.03 360 SER A O 1
ATOM 2974 N N . TYR A 1 361 ? -22.623 15.444 -12.883 1.00 40.66 361 TYR A N 1
ATOM 2975 C CA . TYR A 1 361 ? -21.241 15.557 -13.360 1.00 40.66 361 TYR A CA 1
ATOM 2976 C C . TYR A 1 361 ? -20.702 14.177 -13.750 1.00 40.66 361 TYR A C 1
ATOM 2978 O O . TYR A 1 361 ? -19.747 13.665 -13.174 1.00 40.66 361 TYR A O 1
ATOM 2986 N N . ILE A 1 362 ? -21.346 13.558 -14.741 1.00 41.59 362 ILE A N 1
ATOM 2987 C CA . ILE A 1 362 ? -20.696 12.521 -15.541 1.00 41.59 362 ILE A CA 1
ATOM 2988 C C . ILE A 1 362 ? -20.092 13.253 -16.733 1.00 41.59 362 ILE A C 1
ATOM 2990 O O . ILE A 1 362 ? -20.814 13.734 -17.602 1.00 41.59 362 ILE A O 1
ATOM 2994 N N . ASP A 1 363 ? -18.770 13.380 -16.690 1.00 36.78 363 ASP A N 1
ATOM 2995 C CA . ASP A 1 363 ? -17.925 13.769 -17.814 1.00 36.78 363 ASP A CA 1
ATOM 2996 C C . ASP A 1 363 ? -18.206 12.843 -19.017 1.00 36.78 363 ASP A C 1
ATOM 2998 O O . ASP A 1 363 ? -18.476 11.649 -18.851 1.00 36.78 363 ASP A O 1
ATOM 3002 N N . ASP A 1 364 ? -18.190 13.423 -20.212 1.00 36.38 364 ASP A N 1
ATOM 3003 C CA . ASP A 1 364 ? -18.809 12.988 -21.477 1.00 36.38 364 ASP A CA 1
ATOM 3004 C C . ASP A 1 364 ? -18.276 11.678 -22.128 1.00 36.38 364 ASP A C 1
ATOM 3006 O O . ASP A 1 364 ? -18.195 11.593 -23.349 1.00 36.38 364 ASP A O 1
ATOM 3010 N N . ASP A 1 365 ? -17.961 10.609 -21.388 1.00 35.53 365 ASP A N 1
ATOM 3011 C CA . ASP A 1 365 ? -17.384 9.379 -21.980 1.00 35.53 365 ASP A CA 1
ATOM 3012 C C . ASP A 1 365 ? -18.031 8.054 -21.522 1.00 35.53 365 ASP A C 1
ATOM 3014 O O . ASP A 1 365 ? -17.367 7.033 -21.317 1.00 35.53 365 ASP A O 1
ATOM 3018 N N . LEU A 1 366 ? -19.366 8.001 -21.435 1.00 29.50 366 LEU A N 1
ATOM 3019 C CA . LEU A 1 366 ? -20.075 6.717 -21.342 1.00 29.50 366 LEU A CA 1
ATOM 3020 C C . LEU A 1 366 ? -20.342 6.126 -22.743 1.00 29.50 366 LEU A C 1
ATOM 3022 O O . LEU A 1 366 ? -21.427 6.269 -23.312 1.00 29.50 366 LEU A O 1
ATOM 3026 N N . TYR A 1 367 ? -19.366 5.398 -23.295 1.00 31.66 367 TYR A N 1
ATOM 3027 C CA . TYR A 1 367 ? -19.600 4.504 -24.437 1.00 31.66 367 TYR A CA 1
ATOM 3028 C C . TYR A 1 367 ? -20.478 3.321 -24.004 1.00 31.66 367 TYR A C 1
ATOM 3030 O O . TYR A 1 367 ? -19.998 2.273 -23.568 1.00 31.66 367 TYR A O 1
ATOM 3038 N N . VAL A 1 368 ? -21.794 3.469 -24.149 1.00 30.00 368 VAL A N 1
ATOM 3039 C CA . VAL A 1 368 ? -22.731 2.347 -24.047 1.00 30.00 368 VAL A CA 1
ATOM 3040 C C . VAL A 1 368 ? -22.701 1.570 -25.363 1.00 30.00 368 VAL A C 1
ATOM 3042 O O . VAL A 1 368 ? -23.361 1.930 -26.337 1.00 30.00 368 VAL A O 1
ATOM 3045 N N . HIS A 1 369 ? -21.965 0.459 -25.388 1.00 30.19 369 HIS A N 1
ATOM 3046 C CA . HIS A 1 369 ? -22.172 -0.582 -26.393 1.00 30.19 369 HIS A CA 1
ATOM 3047 C C . HIS A 1 369 ? -23.506 -1.290 -26.117 1.00 30.19 369 HIS A C 1
ATOM 3049 O O . HIS A 1 369 ? -23.587 -2.229 -25.326 1.00 30.19 369 HIS A O 1
ATOM 3055 N N . LEU A 1 370 ? -24.570 -0.840 -26.784 1.00 30.70 370 LEU A N 1
ATOM 3056 C CA . LEU A 1 370 ? -25.795 -1.622 -26.924 1.00 30.70 370 LEU A CA 1
ATOM 3057 C C . LEU A 1 370 ? -25.555 -2.711 -27.977 1.00 30.70 370 LEU A C 1
ATOM 3059 O O . LEU A 1 370 ? -25.493 -2.431 -29.173 1.00 30.70 370 LEU A O 1
ATOM 3063 N N . ASN A 1 371 ? -25.424 -3.958 -27.526 1.00 28.03 371 ASN A N 1
ATOM 3064 C CA . ASN A 1 371 ? -25.523 -5.121 -28.403 1.00 28.03 371 ASN A CA 1
ATOM 3065 C C . ASN A 1 371 ? -26.971 -5.247 -28.899 1.00 28.03 371 ASN A C 1
ATOM 3067 O O . ASN A 1 371 ? -27.893 -5.421 -28.101 1.00 28.03 371 ASN A O 1
ATOM 3071 N N . GLY A 1 372 ? -27.159 -5.146 -30.214 1.00 31.33 372 GLY A N 1
ATOM 3072 C CA . GLY A 1 372 ? -28.408 -5.496 -30.886 1.00 31.33 372 GLY A CA 1
ATOM 3073 C C . GLY A 1 372 ? -28.520 -7.009 -31.087 1.00 31.33 372 GLY A C 1
ATOM 3074 O O . GLY A 1 372 ? -27.512 -7.669 -31.339 1.00 31.33 372 GLY A O 1
ATOM 3075 N N . ASN A 1 373 ? -29.747 -7.518 -30.946 1.00 34.34 373 ASN A N 1
ATOM 3076 C CA . ASN A 1 373 ? -30.152 -8.887 -31.290 1.00 34.34 373 ASN A CA 1
ATOM 3077 C C . ASN A 1 373 ? -29.861 -9.253 -32.747 1.00 34.34 373 ASN A C 1
ATOM 3079 O O . ASN A 1 373 ? -30.031 -8.365 -33.616 1.00 34.34 373 ASN A O 1
#

Sequence (373 aa):
MKPFNELQNVFNEYGQLFPLKIKLGKSFKSQIATTTLFDDFEKIKLKLPIKSLEYYSKNLNISYFVTQDGNIIQEDGLVKMIKNINTEDDDLEIIELDEIISLYDILELEQKRKIDIVLNNNNRDNLKILMTGITNLKDLNDEDSEHYKQISIEPPMENENYEVFGTIVRRKNSKLEKLDQKNISINFGLYDVDGFFATIKNSEKIETDINECYVLWMIIGNPLELSIFSPINREIQVNCIKESIVIQPNKQNYNVITPFLLSEGCSILIDATTDYEFKNIIKLFEWTRNSITFQIVNLTEAQQENINMDLNIYILYSRYKSLQIDCKDEDNGVDEYSFNLFEYILTKDNFNEDKFDIDSYIDDDLYVHLNGN

Secondary structure (DSSP, 8-state):
--HHHHHHHHHHHH-SEEEEEEEEE---B-----SS--S------PPSS-HHHHHHHHHTT---EE-TT--EE-HHHHHHHHHHTTTS----EEEEEEEEEEHHHHS-HHHHHHHHHHHTT-STT-BEEEEEEEEE-TTS-TT-SEEEEEEE-SSPPSSS-EEEEEEEEEEETTEEEE--TTTEEEEEEEEETTEEEEEEEESS--SS-GGGEEEEEEEEE-HHHHT---TTTTT-EEEEEEEEEEE-TT--EEEEE-SS---TT-EEEEEEEESS---PEEEEEEEETTEEEEEEE---TT--S-EEEEEEEEEEE-S-SEEEPSEESS--S--EEEGGGTSEE--GGGB-GGG----S---S---------

pLDDT: mean 79.34, std 14.45, range [28.03, 95.81]